Protein AF-A0A8X7QL12-F1 (afdb_monomer_lite)

Structure (mmCIF, N/CA/C/O backbone):
data_AF-A0A8X7QL12-F1
#
_entry.id   AF-A0A8X7QL12-F1
#
loop_
_atom_site.group_PDB
_atom_site.id
_atom_site.type_symbol
_atom_site.label_atom_id
_atom_site.label_alt_id
_atom_site.label_comp_id
_atom_site.label_asym_id
_atom_site.label_entity_id
_atom_site.label_seq_id
_atom_site.pdbx_PDB_ins_code
_atom_site.Cartn_x
_atom_site.Cartn_y
_atom_site.Cartn_z
_atom_site.occupancy
_atom_site.B_iso_or_equiv
_atom_site.auth_seq_id
_atom_site.auth_comp_id
_atom_site.auth_asym_id
_atom_site.auth_atom_id
_atom_site.pdbx_PDB_model_num
ATOM 1 N N . MET A 1 1 ? 52.651 -50.585 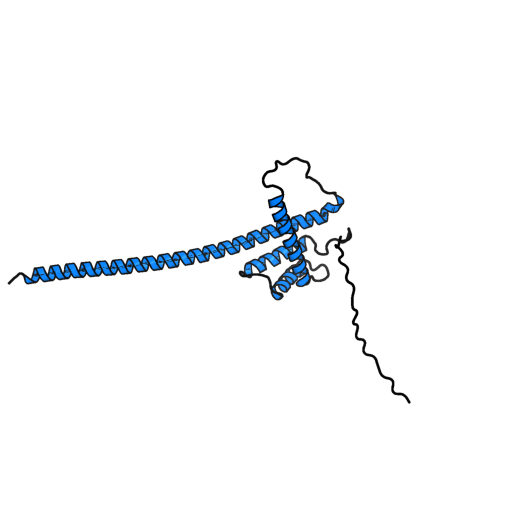-17.504 1.00 37.31 1 MET A N 1
ATOM 2 C CA . MET A 1 1 ? 52.413 -50.031 -18.848 1.00 37.31 1 MET A CA 1
ATOM 3 C C . MET A 1 1 ? 50.917 -50.137 -19.105 1.00 37.31 1 MET A C 1
ATOM 5 O O . MET A 1 1 ? 50.425 -51.229 -19.308 1.00 37.31 1 MET A O 1
ATOM 9 N N . ASP A 1 2 ? 50.071 -49.140 -18.934 1.00 38.62 2 ASP A N 1
ATOM 10 C CA . ASP A 1 2 ? 50.196 -47.761 -18.487 1.00 38.62 2 ASP A CA 1
ATOM 11 C C . ASP A 1 2 ? 48.844 -47.453 -17.828 1.00 38.62 2 ASP A C 1
ATOM 13 O O . ASP A 1 2 ? 47.798 -47.715 -18.422 1.00 38.62 2 ASP A O 1
ATOM 17 N N . THR A 1 3 ? 48.863 -46.982 -16.583 1.00 37.16 3 THR A N 1
ATOM 18 C CA . THR A 1 3 ? 47.678 -46.496 -15.870 1.00 37.16 3 THR A CA 1
ATOM 19 C C . THR A 1 3 ? 47.847 -44.989 -15.775 1.00 37.16 3 THR A C 1
ATOM 21 O O . THR A 1 3 ? 48.748 -44.529 -15.077 1.00 37.16 3 THR A O 1
ATOM 24 N N . THR A 1 4 ? 47.004 -44.223 -16.463 1.00 50.59 4 THR A N 1
ATOM 25 C CA . THR A 1 4 ? 46.978 -42.756 -16.374 1.00 50.59 4 THR A CA 1
ATOM 26 C C . THR A 1 4 ? 45.666 -42.308 -15.711 1.00 50.59 4 THR A C 1
ATOM 28 O O . THR A 1 4 ? 44.605 -42.755 -16.153 1.00 50.59 4 THR A O 1
ATOM 31 N N . PRO A 1 5 ? 45.702 -41.471 -14.654 1.00 46.56 5 PRO A N 1
ATOM 32 C CA . PRO A 1 5 ? 44.516 -40.917 -13.996 1.00 46.56 5 PRO A CA 1
ATOM 33 C C . PRO A 1 5 ? 44.263 -39.426 -14.330 1.00 46.56 5 PRO A C 1
ATOM 35 O O . PRO A 1 5 ? 45.108 -38.766 -14.925 1.00 46.56 5 PRO A O 1
ATOM 38 N N . GLU A 1 6 ? 43.116 -38.928 -13.834 1.00 33.06 6 GLU A N 1
ATOM 39 C CA . GLU A 1 6 ? 42.659 -37.519 -13.718 1.00 33.06 6 GLU A CA 1
ATOM 40 C C . GLU A 1 6 ? 42.083 -36.858 -15.000 1.00 33.06 6 GLU A C 1
ATOM 42 O O . GLU A 1 6 ? 42.448 -37.203 -16.113 1.00 33.06 6 GLU A O 1
ATOM 47 N N . THR A 1 7 ? 41.079 -35.962 -14.955 1.00 32.84 7 THR A N 1
ATOM 48 C CA . THR A 1 7 ? 40.851 -34.890 -13.965 1.00 32.84 7 THR A CA 1
ATOM 49 C C . THR A 1 7 ? 39.378 -34.436 -13.905 1.00 32.84 7 THR A C 1
ATOM 51 O O . THR A 1 7 ? 38.734 -34.208 -14.928 1.00 32.84 7 THR A O 1
ATOM 54 N N . GLN A 1 8 ? 38.862 -34.229 -12.686 1.00 33.88 8 GLN A N 1
ATOM 55 C CA . GLN A 1 8 ? 37.637 -33.472 -12.387 1.00 33.88 8 GLN A CA 1
ATOM 56 C C . GLN A 1 8 ? 37.880 -31.963 -12.553 1.00 33.88 8 GLN A C 1
ATOM 58 O O . GLN A 1 8 ? 38.770 -31.406 -11.914 1.00 33.88 8 GLN A O 1
ATOM 63 N N . SER A 1 9 ? 37.043 -31.259 -13.318 1.00 32.28 9 SER A N 1
ATOM 64 C CA . SER A 1 9 ? 37.059 -29.790 -13.340 1.00 32.28 9 SER A CA 1
ATOM 65 C C . SER A 1 9 ? 36.157 -29.211 -12.246 1.00 32.28 9 SER A C 1
ATOM 67 O O . SER A 1 9 ? 34.935 -29.169 -12.368 1.00 32.28 9 SER A O 1
ATOM 69 N N . LYS A 1 10 ? 36.795 -28.737 -11.173 1.00 32.41 10 LYS A N 1
ATOM 70 C CA . LYS A 1 10 ? 36.239 -27.841 -10.155 1.00 32.41 10 LYS A CA 1
ATOM 71 C C . LYS A 1 10 ? 36.640 -26.411 -10.518 1.00 32.41 10 LYS A C 1
ATOM 73 O O . LYS A 1 10 ? 37.818 -26.075 -10.456 1.00 32.41 10 LYS A O 1
ATOM 78 N N . SER A 1 11 ? 35.678 -25.562 -10.868 1.00 30.48 11 SER A N 1
ATOM 79 C CA . SER A 1 11 ? 35.932 -24.138 -11.122 1.00 30.48 11 SER A CA 1
ATOM 80 C C . SER A 1 11 ? 35.630 -23.336 -9.861 1.00 30.48 11 SER A C 1
ATOM 82 O O . SER A 1 11 ? 34.479 -23.033 -9.555 1.00 30.48 11 SER A O 1
ATOM 84 N N . GLN A 1 12 ? 36.682 -23.014 -9.117 1.00 31.72 12 GLN A N 1
ATOM 85 C CA . GLN A 1 12 ? 36.677 -22.031 -8.042 1.00 31.72 12 GLN A CA 1
ATOM 86 C C . GLN A 1 12 ? 37.531 -20.853 -8.524 1.00 31.72 12 GLN A C 1
ATOM 88 O O . GLN A 1 12 ? 38.707 -21.036 -8.818 1.00 31.72 12 GLN A O 1
ATOM 93 N N . SER A 1 13 ? 36.959 -19.652 -8.610 1.00 32.50 13 SER A N 1
ATOM 94 C CA . SER A 1 13 ? 37.714 -18.413 -8.833 1.00 32.50 13 SER A CA 1
ATOM 95 C C . SER A 1 13 ? 37.388 -17.418 -7.723 1.00 32.50 13 SER A C 1
ATOM 97 O O . SER A 1 13 ? 36.237 -17.013 -7.556 1.00 32.50 13 SER A O 1
ATOM 99 N N . GLN A 1 14 ? 38.412 -17.072 -6.940 1.00 33.59 14 GLN A N 1
ATOM 100 C CA . GLN A 1 14 ? 38.389 -16.049 -5.897 1.00 33.59 14 GLN A CA 1
ATOM 101 C C . GLN A 1 14 ? 38.675 -14.645 -6.451 1.00 33.59 14 GLN A C 1
ATOM 103 O O . GLN A 1 14 ? 39.471 -14.477 -7.369 1.00 33.59 14 GLN A O 1
ATOM 108 N N . SER A 1 15 ? 38.153 -13.667 -5.703 1.00 31.84 15 SER A N 1
ATOM 109 C CA . SER A 1 15 ? 38.695 -12.326 -5.422 1.00 31.84 15 SER A CA 1
ATOM 110 C C . SER A 1 15 ? 38.601 -11.223 -6.485 1.00 31.84 15 SER A C 1
ATOM 112 O O . SER A 1 15 ? 38.991 -11.376 -7.634 1.00 31.84 15 SER A O 1
ATOM 114 N N . GLY A 1 16 ? 38.122 -10.063 -6.025 1.00 29.27 16 GLY A N 1
ATOM 115 C CA . GLY A 1 16 ? 38.112 -8.801 -6.759 1.00 29.27 16 GLY A CA 1
ATOM 116 C C . GLY A 1 16 ? 37.221 -7.769 -6.071 1.00 29.27 16 GLY A C 1
ATOM 117 O O . GLY A 1 16 ? 36.082 -7.564 -6.478 1.00 29.27 16 GLY A O 1
ATOM 118 N N . GLY A 1 17 ? 37.713 -7.166 -4.985 1.00 31.89 17 GLY A N 1
ATOM 119 C CA . GLY A 1 17 ? 37.085 -6.001 -4.366 1.00 31.89 17 GLY A CA 1
ATOM 120 C C . GLY A 1 17 ? 37.222 -4.764 -5.256 1.00 31.89 17 GLY A C 1
ATOM 121 O O . GLY A 1 17 ? 38.241 -4.571 -5.911 1.00 31.89 17 GLY A O 1
ATOM 122 N N . GLY A 1 18 ? 36.194 -3.919 -5.258 1.00 28.75 18 GLY A N 1
ATOM 123 C CA . GLY A 1 18 ? 36.200 -2.648 -5.973 1.00 28.75 18 GLY A CA 1
ATOM 124 C C . GLY A 1 18 ? 34.876 -1.922 -5.788 1.00 28.75 18 GLY A C 1
A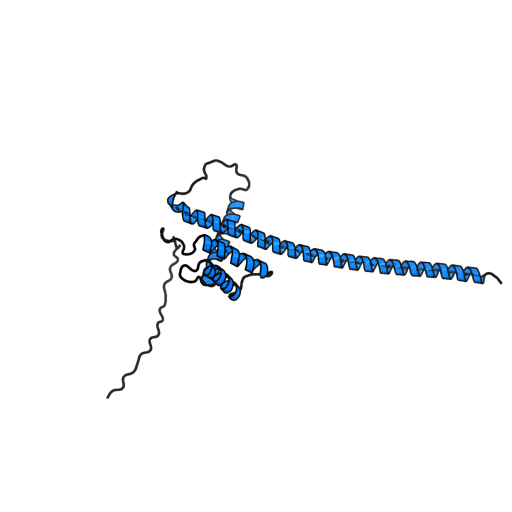TOM 125 O O . GLY A 1 18 ? 33.917 -2.173 -6.511 1.00 28.75 18 GLY A O 1
ATOM 126 N N . GLY A 1 19 ? 34.816 -1.040 -4.790 1.00 43.53 19 GLY A N 1
ATOM 127 C CA . GLY A 1 19 ? 33.728 -0.081 -4.648 1.00 43.53 19 GLY A CA 1
ATOM 128 C C . GLY A 1 19 ? 33.725 0.861 -5.848 1.00 43.53 19 GLY A C 1
ATOM 129 O O . GLY A 1 19 ? 34.642 1.657 -6.017 1.00 43.53 19 GLY A O 1
ATOM 130 N N . GLY A 1 20 ? 32.696 0.753 -6.682 1.00 31.55 20 GLY A N 1
ATOM 131 C CA . GLY A 1 20 ? 32.459 1.634 -7.816 1.00 31.55 20 GLY A CA 1
ATOM 132 C C . GLY A 1 20 ? 31.008 2.084 -7.800 1.00 31.55 20 GLY A C 1
ATOM 133 O O . GLY A 1 20 ? 30.095 1.278 -7.958 1.00 31.55 20 GLY A O 1
ATOM 134 N N . SER A 1 21 ? 30.798 3.380 -7.584 1.00 43.81 21 SER A N 1
ATOM 135 C CA . SER A 1 21 ? 29.518 4.046 -7.810 1.00 43.81 21 SER A CA 1
ATOM 136 C C . SER A 1 21 ? 29.102 3.813 -9.266 1.00 43.81 21 SER A C 1
ATOM 138 O O . SER A 1 21 ? 29.704 4.370 -10.184 1.00 43.81 21 SER A O 1
ATOM 140 N N . HIS A 1 22 ? 28.117 2.940 -9.494 1.00 42.56 22 HIS A N 1
ATOM 141 C CA . HIS A 1 22 ? 27.568 2.682 -10.823 1.00 42.56 22 HIS A CA 1
ATOM 142 C C . HIS A 1 22 ? 26.815 3.923 -11.322 1.00 42.56 22 HIS A C 1
ATOM 144 O O . HIS A 1 22 ? 25.600 4.039 -11.168 1.00 42.56 22 HIS A O 1
ATOM 150 N N . ARG A 1 23 ? 27.533 4.843 -11.971 1.00 44.44 23 ARG A N 1
ATOM 151 C CA . ARG A 1 23 ? 26.942 5.698 -13.002 1.00 44.44 23 ARG A CA 1
ATOM 152 C C . ARG A 1 23 ? 26.619 4.774 -14.182 1.00 44.44 23 ARG A C 1
ATOM 154 O O . ARG A 1 23 ? 27.526 4.262 -14.834 1.00 44.44 23 ARG A O 1
ATOM 161 N N . LEU A 1 24 ? 25.335 4.473 -14.379 1.00 43.44 24 LEU A N 1
ATOM 162 C CA . LEU A 1 24 ? 24.875 3.651 -15.500 1.00 43.44 24 LEU A CA 1
ATOM 163 C C . LEU A 1 24 ? 25.165 4.380 -16.828 1.00 43.44 24 LEU A C 1
ATOM 165 O O . LEU A 1 24 ? 24.992 5.600 -16.884 1.00 43.44 24 LEU A O 1
ATOM 169 N N . PRO A 1 25 ? 25.611 3.673 -17.885 1.00 37.47 25 PRO A N 1
ATOM 170 C CA . PRO A 1 25 ? 25.855 4.282 -19.188 1.00 37.47 25 PRO A CA 1
ATOM 171 C C . PRO A 1 25 ? 24.564 4.888 -19.766 1.00 37.47 25 PRO A C 1
ATOM 173 O O . PRO A 1 25 ? 23.520 4.228 -19.712 1.00 37.47 25 PRO A O 1
ATOM 176 N N . PRO A 1 26 ? 24.611 6.098 -20.350 1.00 43.59 26 PRO A N 1
ATOM 177 C CA . PRO A 1 26 ? 23.459 6.687 -21.020 1.00 43.59 26 PRO A CA 1
ATOM 178 C C . PRO A 1 26 ? 23.153 5.883 -22.292 1.00 43.59 26 PRO A C 1
ATOM 180 O O . PRO A 1 26 ? 24.034 5.673 -23.121 1.00 43.59 26 PRO A O 1
ATOM 183 N N . GLY A 1 27 ? 21.914 5.403 -22.429 1.00 46.25 27 GLY A N 1
ATOM 184 C CA . GLY A 1 27 ? 21.443 4.695 -23.629 1.00 46.25 27 GLY A CA 1
ATOM 185 C C . GLY A 1 27 ? 21.030 3.234 -23.431 1.00 46.25 27 GLY A C 1
ATOM 186 O O . GLY A 1 27 ? 20.581 2.608 -24.385 1.00 46.25 27 GLY A O 1
ATOM 187 N N . ARG A 1 28 ? 21.121 2.681 -22.214 1.00 46.53 28 ARG A N 1
ATOM 188 C CA . ARG A 1 28 ? 20.371 1.467 -21.862 1.00 46.53 28 ARG A CA 1
ATOM 189 C C . ARG A 1 28 ? 19.104 1.910 -21.145 1.00 46.53 28 ARG A C 1
ATOM 191 O O . ARG A 1 28 ? 19.152 2.158 -19.943 1.00 46.53 28 ARG A O 1
ATOM 198 N N . GLU A 1 29 ? 18.009 2.042 -21.888 1.00 45.38 29 GLU A N 1
ATOM 199 C CA . GLU A 1 29 ? 16.671 2.112 -21.296 1.00 45.38 29 GLU A CA 1
ATOM 200 C C . GLU A 1 29 ? 16.581 1.031 -20.215 1.00 45.38 29 GLU A C 1
ATOM 202 O O . GLU A 1 29 ? 16.989 -0.120 -20.429 1.00 45.38 29 GLU A O 1
ATOM 207 N N . ASP A 1 30 ? 16.170 1.431 -19.010 1.00 61.56 30 ASP A N 1
ATOM 208 C CA . ASP A 1 30 ? 15.988 0.511 -17.899 1.00 61.56 30 ASP A CA 1
ATOM 209 C C . ASP A 1 30 ? 15.119 -0.640 -18.440 1.00 61.56 30 ASP A C 1
ATOM 211 O O . ASP A 1 30 ? 14.000 -0.431 -18.893 1.00 61.56 30 ASP A O 1
ATOM 215 N N . TRP A 1 31 ? 15.611 -1.883 -18.415 1.00 76.56 31 TRP A N 1
ATOM 216 C CA . TRP A 1 31 ? 14.829 -3.075 -18.816 1.00 76.56 31 TRP A CA 1
ATOM 217 C C . TRP A 1 31 ? 13.521 -3.244 -17.994 1.00 76.56 31 TRP A C 1
ATOM 219 O O . TRP A 1 31 ? 12.690 -4.129 -18.238 1.00 76.56 31 TRP A O 1
ATOM 229 N N . TRP A 1 32 ? 13.365 -2.384 -16.984 1.00 84.94 32 TRP A N 1
ATOM 230 C CA . TRP A 1 32 ? 12.121 -1.941 -16.383 1.00 84.94 32 TRP A CA 1
ATOM 231 C C . TRP A 1 32 ? 11.532 -0.757 -17.151 1.00 84.94 32 TRP A C 1
ATOM 233 O O . TRP A 1 32 ? 11.835 0.392 -16.835 1.00 84.94 32 TRP A O 1
ATOM 243 N N . SER A 1 33 ? 10.620 -1.040 -18.079 1.00 87.88 33 SER A N 1
ATOM 244 C CA . SER A 1 33 ? 9.762 0.008 -18.625 1.00 87.88 33 SER A CA 1
ATOM 245 C C . SER A 1 33 ? 8.975 0.707 -17.511 1.00 87.88 33 SER A C 1
ATOM 247 O O . SER A 1 33 ? 8.782 0.171 -16.407 1.00 87.88 33 SER A O 1
ATOM 249 N N . GLU A 1 34 ? 8.505 1.913 -17.809 1.00 88.31 34 GLU A N 1
ATOM 250 C CA . GLU A 1 34 ? 7.627 2.666 -16.921 1.00 88.31 34 GLU A CA 1
ATOM 251 C C . GLU A 1 34 ? 6.400 1.841 -16.515 1.00 88.31 34 GLU A C 1
ATOM 253 O O . GLU A 1 34 ? 6.166 1.639 -15.323 1.00 88.31 34 GLU A O 1
ATOM 258 N N . ASP A 1 35 ? 5.689 1.270 -17.489 1.00 88.75 35 ASP A N 1
ATOM 259 C CA . ASP A 1 35 ? 4.482 0.478 -17.239 1.00 88.75 35 ASP A CA 1
ATOM 260 C C . ASP A 1 35 ? 4.768 -0.798 -16.438 1.00 88.75 35 ASP A C 1
ATOM 262 O O . ASP A 1 35 ? 3.973 -1.196 -15.579 1.00 88.75 35 ASP A O 1
ATOM 266 N N . ALA A 1 36 ? 5.925 -1.433 -16.661 1.00 91.62 36 ALA A N 1
ATOM 267 C CA . ALA A 1 36 ? 6.353 -2.581 -15.867 1.00 91.62 36 ALA A CA 1
ATOM 268 C C . ALA A 1 36 ? 6.670 -2.179 -14.423 1.00 91.62 36 ALA A C 1
ATOM 270 O O . ALA A 1 36 ? 6.360 -2.927 -13.495 1.00 91.62 36 ALA A O 1
ATOM 271 N N . THR A 1 37 ? 7.260 -0.998 -14.217 1.00 93.50 37 THR A N 1
ATOM 272 C CA . THR A 1 37 ? 7.514 -0.450 -12.879 1.00 93.50 37 THR A CA 1
ATOM 273 C C . THR A 1 37 ? 6.202 -0.089 -12.181 1.00 93.50 37 THR A C 1
ATOM 275 O O . THR A 1 37 ? 6.031 -0.432 -11.014 1.00 93.50 37 THR A O 1
ATOM 278 N N . ALA A 1 38 ? 5.252 0.529 -12.886 1.00 94.31 38 ALA A N 1
ATOM 279 C CA . ALA A 1 38 ? 3.926 0.837 -12.356 1.00 94.31 38 ALA A CA 1
ATOM 280 C C . ALA A 1 38 ? 3.170 -0.441 -11.959 1.00 94.31 38 ALA A C 1
ATOM 282 O O . ALA A 1 38 ? 2.668 -0.548 -10.843 1.00 94.31 38 ALA A O 1
ATOM 283 N N . THR A 1 39 ? 3.180 -1.455 -12.827 1.00 95.69 39 THR A N 1
ATOM 284 C CA . THR A 1 39 ? 2.573 -2.766 -12.547 1.00 95.69 39 THR A CA 1
ATOM 285 C C . THR A 1 39 ? 3.217 -3.445 -11.341 1.00 95.69 39 THR A C 1
ATOM 287 O O . THR A 1 39 ? 2.518 -4.026 -10.516 1.00 95.69 39 THR A O 1
ATOM 290 N N . LEU A 1 40 ? 4.544 -3.355 -11.212 1.00 96.50 40 LEU A N 1
ATOM 291 C CA . LEU A 1 40 ? 5.266 -3.879 -10.057 1.00 96.50 40 LEU A CA 1
ATOM 292 C C . LEU A 1 40 ? 4.837 -3.187 -8.758 1.00 96.50 40 LEU A C 1
ATOM 294 O O . LEU A 1 40 ? 4.627 -3.868 -7.758 1.00 96.50 40 LEU A O 1
ATOM 298 N N . ILE A 1 41 ? 4.735 -1.856 -8.767 1.00 96.56 41 ILE A N 1
ATOM 299 C CA . ILE A 1 41 ? 4.334 -1.058 -7.601 1.00 96.56 41 ILE A CA 1
ATOM 300 C C . ILE A 1 41 ? 2.921 -1.437 -7.152 1.00 96.56 41 ILE A C 1
ATOM 302 O O . ILE A 1 41 ? 2.707 -1.662 -5.963 1.00 96.56 41 ILE A O 1
ATOM 306 N N . GLU A 1 42 ? 1.992 -1.567 -8.098 1.00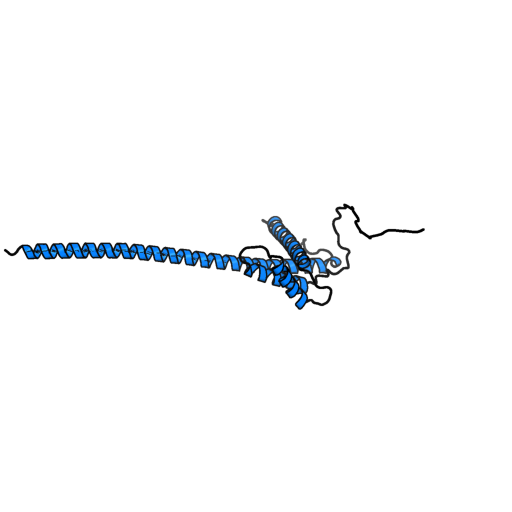 95.56 42 GLU A N 1
ATOM 307 C CA . GLU A 1 42 ? 0.609 -1.968 -7.833 1.00 95.56 42 GLU A CA 1
ATOM 308 C C . GLU A 1 42 ? 0.521 -3.394 -7.278 1.00 95.56 42 GLU A C 1
ATOM 310 O O . GLU A 1 42 ? 0.009 -3.598 -6.179 1.00 95.56 42 GLU A O 1
ATOM 315 N N . ALA A 1 43 ? 1.117 -4.372 -7.969 1.00 96.00 43 ALA A N 1
ATOM 316 C CA . ALA A 1 43 ? 1.103 -5.767 -7.530 1.00 96.00 43 ALA A CA 1
ATOM 317 C C . ALA A 1 43 ? 1.757 -5.946 -6.150 1.00 96.00 43 ALA A C 1
ATOM 319 O O . ALA A 1 43 ? 1.254 -6.685 -5.304 1.00 96.00 43 ALA A O 1
ATOM 320 N N . TRP A 1 44 ? 2.869 -5.252 -5.893 1.00 95.62 44 TRP A N 1
ATOM 321 C CA . TRP A 1 44 ? 3.503 -5.237 -4.576 1.00 95.62 44 TRP A CA 1
ATOM 322 C C . TRP A 1 44 ? 2.595 -4.608 -3.509 1.00 95.62 44 TRP A C 1
ATOM 324 O O . TRP A 1 44 ? 2.468 -5.165 -2.416 1.00 95.62 44 TRP A O 1
ATOM 334 N N . GLY A 1 45 ? 1.970 -3.471 -3.824 1.00 93.06 45 GLY A N 1
ATOM 335 C CA . GLY A 1 45 ? 1.076 -2.738 -2.934 1.00 93.06 45 GLY A CA 1
ATOM 336 C C . GLY A 1 45 ? -0.113 -3.569 -2.476 1.00 93.06 45 GLY A C 1
ATOM 337 O O . GLY A 1 45 ? -0.337 -3.713 -1.274 1.00 93.06 45 GLY A O 1
ATOM 338 N N . ASP A 1 46 ? -0.813 -4.191 -3.422 1.00 92.19 46 ASP A N 1
ATOM 339 C CA . ASP A 1 46 ? -1.989 -5.013 -3.139 1.00 92.19 46 ASP A CA 1
ATOM 340 C C . ASP A 1 46 ? -1.636 -6.205 -2.236 1.00 92.19 46 ASP A C 1
ATOM 342 O O . ASP A 1 46 ? -2.340 -6.488 -1.261 1.00 92.19 46 ASP A O 1
ATOM 346 N N . ARG A 1 47 ? -0.497 -6.867 -2.489 1.00 91.12 47 ARG A N 1
ATOM 347 C CA . ARG A 1 47 ? -0.001 -7.953 -1.626 1.00 91.12 47 ARG A CA 1
ATOM 348 C C . ARG A 1 47 ? 0.385 -7.448 -0.239 1.00 91.12 47 ARG A C 1
ATOM 350 O O . ARG A 1 47 ? 0.101 -8.117 0.751 1.00 91.12 47 ARG A O 1
ATOM 357 N N . TYR A 1 48 ? 0.998 -6.270 -0.145 1.00 89.62 48 TYR A N 1
ATOM 358 C CA . TYR A 1 48 ? 1.381 -5.683 1.139 1.00 89.62 48 TYR A CA 1
ATOM 359 C C . TYR A 1 48 ? 0.159 -5.366 2.016 1.00 89.62 48 TYR A C 1
ATOM 361 O O . TYR A 1 48 ? 0.193 -5.638 3.216 1.00 89.62 48 TYR A O 1
ATOM 369 N N . VAL A 1 49 ? -0.927 -4.848 1.425 1.00 86.25 49 VAL A N 1
ATOM 370 C CA . VAL A 1 49 ? -2.195 -4.594 2.135 1.00 86.25 49 VAL A CA 1
ATOM 371 C C . VAL A 1 49 ? -2.774 -5.891 2.702 1.00 86.25 49 VAL A C 1
ATOM 373 O O . VAL A 1 49 ? -3.082 -5.958 3.892 1.00 86.25 49 VAL A O 1
ATOM 376 N N . HIS A 1 50 ? -2.863 -6.942 1.882 1.00 81.94 50 HIS A N 1
ATOM 377 C CA . HIS A 1 50 ? -3.436 -8.228 2.297 1.00 81.94 50 HIS A CA 1
ATOM 378 C C . HIS A 1 50 ? -2.643 -8.908 3.418 1.00 81.94 50 HIS A C 1
ATOM 380 O O . HIS A 1 50 ? -3.215 -9.617 4.246 1.00 81.94 50 HIS A O 1
ATOM 386 N N . LEU A 1 51 ? -1.327 -8.688 3.478 1.00 78.81 51 LEU A N 1
ATOM 387 C CA . LEU A 1 51 ? -0.470 -9.357 4.452 1.00 78.81 51 LEU A CA 1
ATOM 388 C C . LEU A 1 51 ? -0.608 -8.827 5.883 1.00 78.81 51 LEU A C 1
ATOM 390 O O . LEU A 1 51 ? -0.088 -9.499 6.770 1.00 78.81 51 LEU A O 1
ATOM 394 N N . SER A 1 52 ? -1.299 -7.696 6.112 1.00 61.53 52 SER A N 1
ATOM 395 C CA . SER A 1 52 ? -1.693 -7.054 7.395 1.00 61.53 52 SER A CA 1
ATOM 396 C C . SER A 1 52 ? -0.630 -6.881 8.510 1.00 61.53 52 SER A C 1
ATOM 398 O O . SER A 1 52 ? -0.812 -6.056 9.402 1.00 61.53 52 SER A O 1
ATOM 400 N N . ARG A 1 53 ? 0.510 -7.589 8.474 1.00 59.38 53 ARG A N 1
ATOM 401 C CA . ARG A 1 53 ? 1.500 -7.743 9.555 1.00 59.38 53 ARG A CA 1
ATOM 402 C C . ARG A 1 53 ? 2.967 -7.685 9.108 1.00 59.38 53 ARG A C 1
ATOM 404 O O . ARG A 1 53 ? 3.837 -7.912 9.947 1.00 59.38 53 ARG A O 1
ATOM 411 N N . GLY A 1 54 ? 3.297 -7.368 7.851 1.00 66.69 54 GLY A N 1
ATOM 412 C CA . GLY A 1 54 ? 4.693 -7.058 7.504 1.00 66.69 54 GLY A CA 1
ATOM 413 C C . GLY A 1 54 ? 5.167 -7.409 6.097 1.00 66.69 54 GLY A C 1
ATOM 414 O O . GLY A 1 54 ? 4.405 -7.435 5.137 1.00 66.69 54 GLY A O 1
ATOM 415 N N . ASN A 1 55 ? 6.487 -7.592 5.989 1.00 77.94 55 ASN A N 1
ATOM 416 C CA . ASN A 1 55 ? 7.222 -7.758 4.737 1.00 77.94 55 ASN A CA 1
ATOM 417 C C . ASN A 1 55 ? 6.783 -9.002 3.950 1.00 77.94 55 ASN A C 1
ATOM 419 O O . ASN A 1 55 ? 6.606 -10.077 4.521 1.00 77.94 55 ASN A O 1
ATOM 423 N N . LEU A 1 56 ? 6.735 -8.864 2.623 1.00 87.38 56 LEU A N 1
ATOM 424 C CA . LEU A 1 56 ? 6.502 -9.969 1.694 1.00 87.38 56 LEU A CA 1
ATOM 425 C C . LEU A 1 56 ? 7.567 -11.060 1.859 1.00 87.38 56 LEU A C 1
ATOM 427 O O . LEU A 1 56 ? 8.772 -10.768 1.907 1.00 87.38 56 LEU A O 1
ATOM 431 N N . ARG A 1 57 ? 7.117 -12.317 1.899 1.00 90.50 57 ARG A N 1
ATOM 432 C CA . ARG A 1 57 ? 7.983 -13.500 1.877 1.00 90.50 57 ARG A CA 1
ATOM 433 C C . ARG A 1 57 ? 8.337 -13.867 0.439 1.00 90.50 57 ARG A C 1
ATOM 435 O O . ARG A 1 57 ? 7.811 -13.300 -0.513 1.00 90.50 57 ARG A O 1
ATOM 442 N N . GLN A 1 58 ? 9.237 -14.836 0.268 1.00 91.75 58 GLN A N 1
ATOM 443 C CA . GLN A 1 58 ? 9.681 -15.260 -1.062 1.00 91.75 58 GLN A CA 1
ATOM 444 C C . GLN A 1 58 ? 8.513 -15.678 -1.970 1.00 91.75 58 GLN A C 1
ATOM 446 O O . GLN A 1 58 ? 8.506 -15.311 -3.139 1.00 91.75 58 GLN A O 1
ATOM 451 N N . ASN A 1 59 ? 7.518 -16.402 -1.443 1.00 91.88 59 ASN A N 1
ATOM 452 C CA . ASN A 1 59 ? 6.358 -16.807 -2.238 1.00 91.88 59 ASN A CA 1
ATOM 453 C C . ASN A 1 59 ? 5.544 -15.603 -2.730 1.00 91.88 59 ASN A C 1
ATOM 455 O O . ASN A 1 59 ? 5.199 -15.542 -3.902 1.00 91.88 59 ASN A O 1
ATOM 459 N N . ASP A 1 60 ? 5.332 -14.604 -1.872 1.00 93.88 60 ASP A N 1
ATOM 460 C CA . ASP A 1 60 ? 4.634 -13.376 -2.262 1.00 93.88 60 ASP A CA 1
ATOM 461 C C . ASP A 1 60 ? 5.393 -12.622 -3.354 1.00 93.88 60 ASP A C 1
ATOM 463 O O . ASP A 1 60 ? 4.791 -12.103 -4.287 1.00 93.88 60 ASP A O 1
ATOM 467 N N . TRP A 1 61 ? 6.727 -12.590 -3.276 1.00 95.25 61 TRP A N 1
ATOM 468 C CA . TRP A 1 61 ? 7.548 -11.977 -4.319 1.00 95.25 61 TRP A CA 1
ATOM 469 C C . TRP A 1 61 ? 7.504 -12.734 -5.646 1.00 95.25 61 TRP A C 1
ATOM 471 O O . TRP A 1 61 ? 7.610 -12.094 -6.691 1.00 95.25 61 TRP A O 1
ATOM 481 N N . LYS A 1 62 ? 7.339 -14.063 -5.622 1.00 95.12 62 LYS A N 1
ATOM 482 C CA . LYS A 1 62 ? 7.099 -14.844 -6.842 1.00 95.12 62 LYS A CA 1
ATOM 483 C C . LYS A 1 62 ? 5.771 -14.455 -7.474 1.00 95.12 62 LYS A C 1
ATOM 485 O O . LYS A 1 62 ? 5.759 -14.108 -8.643 1.00 95.12 62 LYS A O 1
ATOM 490 N N . GLU A 1 63 ? 4.700 -14.378 -6.689 1.00 95.00 63 GLU A N 1
ATOM 491 C CA . GLU A 1 63 ? 3.389 -13.959 -7.199 1.00 95.00 63 GLU A CA 1
ATOM 492 C C . GLU A 1 63 ? 3.405 -12.528 -7.763 1.00 95.00 63 GLU A C 1
ATOM 494 O O . GLU A 1 63 ? 2.826 -12.260 -8.815 1.00 95.00 63 GLU A O 1
ATOM 499 N N . VAL A 1 64 ? 4.126 -11.606 -7.113 1.00 95.88 64 VAL A N 1
ATOM 500 C CA . VAL A 1 64 ? 4.356 -10.253 -7.650 1.00 95.88 64 VAL A CA 1
ATOM 501 C C . VAL A 1 64 ? 5.103 -10.314 -8.986 1.00 95.88 64 VAL A C 1
ATOM 503 O O . VAL A 1 64 ? 4.721 -9.631 -9.935 1.00 95.88 64 VAL A O 1
ATOM 506 N N . ALA A 1 65 ? 6.156 -11.128 -9.082 1.00 95.00 65 ALA A N 1
ATOM 507 C CA . ALA A 1 65 ? 6.909 -11.296 -10.322 1.00 95.00 65 ALA A CA 1
ATOM 508 C C . ALA A 1 65 ? 6.045 -11.901 -11.439 1.00 95.00 65 ALA A C 1
ATOM 510 O O . ALA A 1 65 ? 6.099 -11.424 -12.573 1.00 95.00 65 ALA A O 1
ATOM 511 N N . ASP A 1 66 ? 5.205 -12.883 -11.120 1.00 94.62 66 ASP A N 1
ATOM 512 C CA . ASP A 1 66 ? 4.277 -13.514 -12.059 1.00 94.62 66 ASP A CA 1
ATOM 513 C C . ASP A 1 66 ? 3.245 -12.509 -12.584 1.00 94.62 66 ASP A C 1
ATOM 515 O O . ASP A 1 66 ? 3.002 -12.447 -13.792 1.00 94.62 66 ASP A O 1
ATOM 519 N N . ALA A 1 67 ? 2.700 -11.650 -11.717 1.00 95.06 67 ALA A N 1
ATOM 520 C CA . ALA A 1 67 ? 1.781 -10.582 -12.114 1.00 95.06 67 ALA A CA 1
ATOM 521 C C . ALA A 1 67 ? 2.433 -9.577 -13.082 1.00 95.06 67 ALA A C 1
ATOM 523 O O . ALA A 1 67 ? 1.812 -9.160 -14.065 1.00 95.06 67 ALA A O 1
ATOM 524 N N . VAL A 1 68 ? 3.698 -9.215 -12.840 1.00 94.38 68 VAL A N 1
ATOM 525 C CA . VAL A 1 68 ? 4.463 -8.332 -13.732 1.00 94.38 68 VAL A CA 1
ATOM 526 C C . VAL A 1 68 ? 4.761 -9.025 -15.062 1.00 94.38 68 VAL A C 1
ATOM 528 O O . VAL A 1 68 ? 4.531 -8.440 -16.121 1.00 94.38 68 VAL A O 1
ATOM 531 N N . ASN A 1 69 ? 5.242 -10.268 -15.028 1.00 93.38 69 ASN A N 1
ATOM 532 C CA . ASN A 1 69 ? 5.604 -11.029 -16.226 1.00 93.38 69 ASN A CA 1
ATOM 533 C C . ASN A 1 69 ? 4.389 -11.346 -17.107 1.00 93.38 69 ASN A C 1
ATOM 535 O O . ASN A 1 69 ? 4.514 -11.328 -18.326 1.00 93.38 69 ASN A O 1
ATOM 539 N N . SER A 1 70 ? 3.212 -11.561 -16.514 1.00 93.12 70 SER A N 1
ATOM 540 C CA . SER A 1 70 ? 1.967 -11.806 -17.257 1.00 93.12 70 SER A CA 1
ATOM 541 C C . SER A 1 70 ? 1.539 -10.608 -18.109 1.00 93.12 70 SER A C 1
ATOM 543 O O . SER A 1 70 ? 0.945 -10.779 -19.167 1.00 93.12 70 SER A O 1
ATOM 545 N N . ARG A 1 71 ? 1.839 -9.385 -17.654 1.00 88.12 71 ARG A N 1
ATOM 546 C CA . ARG A 1 71 ? 1.457 -8.135 -18.335 1.00 88.12 71 ARG A CA 1
ATOM 547 C C . ARG A 1 71 ? 2.557 -7.584 -19.241 1.00 88.12 71 ARG A C 1
ATOM 549 O O . ARG A 1 71 ? 2.257 -6.889 -20.202 1.00 88.12 71 ARG A O 1
ATOM 556 N N . HIS A 1 72 ? 3.818 -7.901 -18.937 1.00 85.56 72 HIS A N 1
ATOM 557 C CA . HIS A 1 72 ? 5.006 -7.320 -19.577 1.00 85.56 72 HIS A CA 1
ATOM 558 C C . HIS A 1 72 ? 5.972 -8.379 -20.114 1.00 85.56 72 HIS A C 1
ATOM 560 O O . HIS A 1 72 ? 7.185 -8.165 -20.110 1.00 85.56 72 HIS A O 1
ATOM 566 N N . GLY A 1 73 ? 5.454 -9.522 -20.571 1.00 66.44 73 GLY A N 1
ATOM 567 C CA . GLY A 1 73 ? 6.214 -10.695 -21.032 1.00 66.44 73 GLY A CA 1
ATOM 568 C C . GLY A 1 73 ? 7.098 -10.493 -22.274 1.00 66.44 73 GLY A C 1
ATOM 569 O O . GLY A 1 73 ? 7.562 -11.466 -22.860 1.00 66.44 73 GLY A O 1
ATOM 570 N N . ASN A 1 74 ? 7.372 -9.251 -22.671 1.00 64.50 74 ASN A N 1
ATOM 571 C CA . ASN A 1 74 ? 8.124 -8.884 -23.870 1.00 64.50 74 ASN A CA 1
ATOM 572 C C . ASN A 1 74 ? 9.651 -8.990 -23.665 1.00 64.50 74 ASN A C 1
ATOM 574 O O . ASN A 1 74 ? 10.400 -8.083 -24.023 1.00 64.50 74 ASN A O 1
ATOM 578 N N . GLY A 1 75 ? 10.134 -10.078 -23.054 1.00 71.31 75 GLY A N 1
ATOM 579 C CA . GLY A 1 75 ? 11.564 -10.305 -22.840 1.00 71.31 75 GLY A CA 1
ATOM 580 C C . GLY A 1 75 ? 11.883 -11.374 -21.794 1.00 71.31 75 GLY A C 1
ATOM 581 O O . GLY A 1 75 ? 11.101 -12.286 -21.540 1.00 71.31 75 GLY A O 1
ATOM 582 N N . ARG A 1 76 ? 13.065 -11.268 -21.169 1.00 77.44 76 ARG A N 1
ATOM 583 C CA . ARG A 1 76 ? 13.480 -12.175 -20.088 1.00 77.44 76 ARG A CA 1
ATOM 584 C C . ARG A 1 76 ? 12.543 -12.017 -18.875 1.00 77.44 76 ARG A C 1
ATOM 586 O O . ARG A 1 76 ? 12.386 -10.882 -18.411 1.00 77.44 76 ARG A O 1
ATOM 593 N N . PRO A 1 77 ? 12.006 -13.118 -18.311 1.00 85.44 77 PRO A N 1
ATOM 594 C CA . PRO A 1 77 ? 11.177 -13.060 -17.114 1.00 85.44 77 PRO A CA 1
ATOM 595 C C . PRO A 1 77 ? 11.912 -12.369 -15.966 1.00 85.44 77 PRO A C 1
ATOM 597 O O . PRO A 1 77 ? 13.082 -12.659 -15.689 1.00 85.44 77 PRO A O 1
ATOM 600 N N . LYS A 1 78 ? 11.221 -11.451 -15.295 1.00 90.00 78 LYS A N 1
ATOM 601 C CA . LYS A 1 78 ? 11.695 -10.796 -14.077 1.00 90.00 78 LYS A CA 1
ATOM 602 C C . LYS A 1 78 ? 11.586 -11.784 -12.922 1.00 90.00 78 LYS A C 1
ATOM 604 O O . LYS A 1 78 ? 10.545 -12.410 -12.747 1.00 90.00 78 LYS A O 1
ATOM 609 N N . THR A 1 79 ? 12.649 -11.927 -12.137 1.00 93.00 79 THR A N 1
ATOM 610 C CA . THR A 1 79 ? 12.638 -12.783 -10.945 1.00 93.00 79 THR A CA 1
ATOM 611 C C . THR A 1 79 ? 12.052 -12.058 -9.734 1.00 93.00 79 THR A C 1
ATOM 613 O O . THR A 1 79 ? 12.040 -10.824 -9.668 1.00 93.00 79 THR A O 1
ATOM 616 N N . ASP A 1 80 ? 11.626 -12.831 -8.738 1.00 94.75 80 ASP A N 1
ATOM 617 C CA . ASP A 1 80 ? 11.225 -12.372 -7.403 1.00 94.75 80 ASP A CA 1
ATOM 618 C C . ASP A 1 80 ? 12.271 -11.426 -6.782 1.00 94.75 80 ASP A C 1
ATOM 620 O O . ASP A 1 80 ? 11.948 -10.336 -6.304 1.00 94.75 80 ASP A O 1
ATOM 624 N N . VAL A 1 81 ? 13.554 -11.788 -6.884 1.00 93.94 81 VAL A N 1
ATOM 625 C CA . VAL A 1 81 ? 14.678 -10.974 -6.394 1.00 93.94 81 VAL A CA 1
ATOM 626 C C . VAL A 1 81 ? 14.810 -9.654 -7.162 1.00 93.94 81 VAL A C 1
ATOM 628 O O . VAL A 1 81 ? 15.065 -8.610 -6.561 1.00 93.94 81 VAL A O 1
ATOM 631 N N . GLN A 1 82 ? 14.626 -9.665 -8.485 1.00 93.44 82 GLN A N 1
ATOM 632 C CA . GLN A 1 82 ? 14.711 -8.450 -9.302 1.00 93.44 82 GLN A CA 1
ATOM 633 C C . GLN A 1 82 ? 13.563 -7.480 -8.994 1.00 93.44 82 GLN A C 1
ATOM 635 O O . GLN A 1 82 ? 13.801 -6.276 -8.876 1.00 93.44 82 GLN A O 1
ATOM 640 N N . CYS A 1 83 ? 12.351 -8.004 -8.805 1.00 94.44 83 CYS A N 1
ATOM 641 C CA . CYS A 1 83 ? 11.182 -7.238 -8.376 1.00 94.44 83 CYS A CA 1
ATOM 642 C C . CYS A 1 83 ? 11.422 -6.589 -7.007 1.00 94.44 83 CYS A C 1
ATOM 644 O O . CYS A 1 83 ? 11.270 -5.374 -6.853 1.00 94.44 83 CYS A O 1
ATOM 646 N N . LYS A 1 84 ? 11.903 -7.376 -6.037 1.00 94.75 84 LYS A N 1
ATOM 647 C CA . LYS A 1 84 ? 12.254 -6.888 -4.701 1.00 94.75 84 LYS A CA 1
ATOM 648 C C . LYS A 1 84 ? 13.288 -5.764 -4.748 1.00 94.75 84 LYS A C 1
ATOM 650 O O . LYS A 1 84 ? 13.061 -4.701 -4.177 1.00 94.75 84 LYS A O 1
ATOM 655 N N . ASN A 1 85 ? 14.391 -5.956 -5.471 1.00 94.25 85 ASN A N 1
ATOM 656 C CA . ASN A 1 85 ? 15.456 -4.955 -5.577 1.00 94.25 85 ASN A CA 1
ATOM 657 C C . ASN A 1 85 ? 14.970 -3.642 -6.211 1.00 94.25 85 ASN A C 1
ATOM 659 O O . ASN A 1 85 ? 15.415 -2.557 -5.813 1.00 94.25 85 ASN A O 1
ATOM 663 N N . ARG A 1 86 ? 14.051 -3.721 -7.184 1.00 93.81 86 ARG A N 1
ATOM 664 C CA . ARG A 1 86 ? 13.453 -2.536 -7.809 1.00 93.81 86 ARG A CA 1
ATOM 665 C C . ARG A 1 86 ? 12.570 -1.783 -6.813 1.00 93.81 86 ARG A C 1
ATOM 667 O O . ARG A 1 86 ? 12.769 -0.580 -6.650 1.00 93.81 86 ARG A O 1
ATOM 674 N N . ILE A 1 87 ? 11.689 -2.475 -6.086 1.00 94.12 87 ILE A N 1
ATOM 675 C CA . ILE A 1 87 ? 10.881 -1.872 -5.012 1.00 94.12 87 ILE A CA 1
ATOM 676 C C . ILE A 1 87 ? 11.767 -1.269 -3.917 1.00 94.12 87 ILE A C 1
ATOM 678 O O . ILE A 1 87 ? 11.560 -0.122 -3.535 1.00 94.12 87 ILE A O 1
ATOM 682 N N . ASP A 1 88 ? 12.792 -1.975 -3.441 1.00 92.31 88 ASP A N 1
ATOM 683 C CA . ASP A 1 88 ? 13.673 -1.479 -2.377 1.00 92.31 88 ASP A CA 1
ATOM 684 C C . ASP A 1 88 ? 14.412 -0.201 -2.799 1.00 92.31 88 ASP A C 1
ATOM 686 O O . ASP A 1 88 ? 14.547 0.741 -2.013 1.00 92.31 88 ASP A O 1
ATOM 690 N N . THR A 1 89 ? 14.841 -0.132 -4.061 1.00 91.56 89 THR A N 1
ATOM 691 C CA . THR A 1 89 ? 15.412 1.085 -4.653 1.00 91.56 89 THR A CA 1
ATOM 692 C C . THR A 1 89 ? 14.407 2.234 -4.657 1.00 91.56 89 THR A C 1
ATOM 694 O O . THR A 1 89 ? 14.736 3.339 -4.220 1.00 91.56 89 THR A O 1
ATOM 697 N N . LEU A 1 90 ? 13.179 1.986 -5.115 1.00 91.50 90 LEU A N 1
ATOM 698 C CA . LEU A 1 90 ? 12.125 3.000 -5.164 1.00 91.50 90 LEU A CA 1
ATOM 699 C C . LEU A 1 90 ? 11.738 3.486 -3.764 1.00 91.50 90 LEU A C 1
ATOM 701 O O . LEU A 1 90 ? 11.637 4.689 -3.549 1.00 91.50 90 LEU A O 1
ATOM 705 N N . LYS A 1 91 ? 11.634 2.586 -2.783 1.00 90.25 91 LYS A N 1
ATOM 706 C CA . LYS A 1 91 ? 11.370 2.924 -1.377 1.00 90.25 91 LYS A CA 1
ATOM 707 C C . LYS A 1 91 ? 12.453 3.816 -0.782 1.00 90.25 91 LYS A C 1
ATOM 709 O O . LYS A 1 91 ? 12.136 4.779 -0.088 1.00 90.25 91 LYS A O 1
ATOM 714 N N . LYS A 1 92 ? 13.728 3.523 -1.060 1.00 87.62 92 LYS A N 1
ATOM 715 C CA . LYS A 1 92 ? 14.851 4.372 -0.627 1.00 87.62 92 LYS A CA 1
ATOM 716 C C . LYS A 1 92 ? 14.755 5.766 -1.244 1.00 87.62 92 LYS A C 1
ATOM 718 O O . LYS A 1 92 ? 14.883 6.750 -0.523 1.00 87.62 92 LYS A O 1
ATOM 723 N N . LYS A 1 93 ? 14.490 5.851 -2.551 1.00 87.00 93 LYS A N 1
ATOM 724 C CA . LYS A 1 93 ? 14.347 7.130 -3.262 1.00 87.00 93 LYS A CA 1
ATOM 725 C C . LYS A 1 93 ? 13.131 7.929 -2.791 1.00 87.00 93 LYS A C 1
ATOM 727 O O . LYS A 1 93 ? 13.264 9.124 -2.575 1.00 87.00 93 LYS A O 1
ATOM 732 N N . TYR A 1 94 ? 11.996 7.275 -2.549 1.00 86.94 94 TYR A N 1
ATOM 733 C CA . TYR A 1 94 ? 10.813 7.889 -1.947 1.00 86.94 94 TYR A CA 1
ATOM 734 C C . TYR A 1 94 ? 11.125 8.453 -0.563 1.00 86.94 94 TYR A C 1
ATOM 736 O O . TYR A 1 94 ? 10.870 9.625 -0.318 1.00 86.94 94 TYR A O 1
ATOM 744 N N . LYS A 1 95 ? 11.772 7.668 0.311 1.00 86.00 95 LYS A N 1
ATOM 745 C CA . LYS A 1 95 ? 12.192 8.150 1.633 1.00 86.00 95 LYS A CA 1
ATOM 746 C C . LYS A 1 95 ? 13.101 9.375 1.522 1.00 86.00 95 LYS A C 1
ATOM 748 O O . LYS A 1 95 ? 12.877 10.347 2.226 1.00 86.00 95 LYS A O 1
ATOM 753 N N . ILE A 1 96 ? 14.098 9.346 0.635 1.00 84.12 96 ILE A N 1
ATOM 754 C CA . ILE A 1 96 ? 14.978 10.500 0.401 1.00 84.12 96 ILE A CA 1
ATOM 755 C C . ILE A 1 96 ? 14.172 11.703 -0.092 1.00 84.12 96 ILE A C 1
ATOM 757 O O . ILE A 1 96 ? 14.375 12.791 0.420 1.00 84.12 96 ILE A O 1
ATOM 761 N N . LEU A 1 97 ? 13.250 11.536 -1.041 1.00 81.50 97 LEU A N 1
ATOM 762 C CA . LEU A 1 97 ? 12.448 12.646 -1.561 1.00 81.50 97 LEU A CA 1
ATOM 763 C C . LEU A 1 97 ? 11.484 13.228 -0.531 1.00 81.50 97 LEU A C 1
ATOM 765 O O . LEU A 1 97 ? 11.328 14.442 -0.497 1.00 81.50 97 LEU A O 1
ATOM 769 N N . VAL A 1 98 ? 10.875 12.400 0.319 1.00 80.56 98 VAL A N 1
ATOM 770 C CA . VAL A 1 98 ? 10.044 12.868 1.437 1.00 80.56 98 VAL A CA 1
ATOM 771 C C . VAL A 1 98 ? 10.898 13.645 2.439 1.00 80.56 98 VAL A C 1
ATOM 773 O O . VAL A 1 98 ? 10.563 14.782 2.751 1.00 80.56 98 VAL A O 1
ATOM 776 N N . LEU A 1 99 ? 12.049 13.097 2.849 1.00 76.62 99 LEU A N 1
ATOM 777 C CA . LEU A 1 99 ? 12.981 13.783 3.752 1.00 76.62 99 LEU A CA 1
ATOM 778 C C . LEU A 1 99 ? 13.515 15.087 3.147 1.00 76.62 99 LEU A C 1
ATOM 780 O O . LEU A 1 99 ? 13.629 16.093 3.837 1.00 76.62 99 LEU A O 1
ATOM 784 N N . LEU A 1 100 ? 13.826 15.093 1.849 1.00 72.38 100 LEU A N 1
ATOM 785 C CA . LEU A 1 100 ? 14.221 16.302 1.139 1.00 72.38 100 LEU A CA 1
ATOM 786 C C . LEU A 1 100 ? 13.058 17.287 1.051 1.00 72.38 100 LEU A C 1
ATOM 788 O O . LEU A 1 100 ? 13.303 18.468 1.198 1.00 72.38 100 LEU A O 1
ATOM 792 N N . ARG A 1 101 ? 11.807 16.864 0.852 1.00 70.19 101 ARG A N 1
ATOM 793 C CA . ARG A 1 101 ? 10.648 17.772 0.854 1.00 70.19 101 ARG A CA 1
ATOM 794 C C . ARG A 1 101 ? 10.455 18.433 2.220 1.00 70.19 101 ARG A C 1
ATOM 796 O O . ARG A 1 101 ? 10.274 19.645 2.269 1.00 70.19 101 ARG A O 1
ATOM 803 N N . GLU A 1 102 ? 10.547 17.658 3.298 1.00 65.44 102 GLU A N 1
ATOM 804 C CA . GLU A 1 102 ? 10.486 18.159 4.679 1.00 65.44 102 GLU A CA 1
ATOM 805 C C . GLU A 1 102 ? 11.648 19.119 4.990 1.00 65.44 102 GLU A C 1
ATOM 807 O O . GLU A 1 102 ? 11.447 20.149 5.629 1.00 65.44 102 GLU A O 1
ATOM 812 N N . ALA A 1 103 ? 12.855 18.832 4.490 1.00 64.06 103 ALA A N 1
ATOM 813 C CA . ALA A 1 103 ? 14.039 19.661 4.715 1.00 64.06 103 ALA A CA 1
ATOM 814 C C . ALA A 1 103 ? 14.139 20.889 3.788 1.00 64.06 103 ALA A C 1
ATOM 816 O O . ALA A 1 103 ? 14.750 21.889 4.159 1.00 64.06 103 ALA A O 1
ATOM 817 N N . ARG A 1 104 ? 13.583 20.823 2.572 1.00 60.72 104 ARG A N 1
ATOM 818 C CA . ARG A 1 104 ? 13.789 21.834 1.521 1.00 60.72 104 ARG A CA 1
ATOM 819 C C . ARG A 1 104 ? 12.869 23.045 1.677 1.00 60.72 104 ARG A C 1
ATOM 821 O O . ARG A 1 104 ? 13.231 24.098 1.168 1.00 60.72 104 ARG A O 1
ATOM 828 N N . PHE A 1 105 ? 11.747 22.946 2.404 1.00 55.31 105 PHE A N 1
ATOM 829 C CA . PHE A 1 105 ? 10.823 24.078 2.590 1.00 55.31 105 PHE A CA 1
ATOM 830 C C . PHE A 1 105 ? 10.027 24.058 3.913 1.00 55.31 105 PHE A C 1
ATOM 832 O O . PHE A 1 105 ? 8.827 23.790 3.893 1.00 55.31 105 PHE A O 1
ATOM 839 N N . PRO A 1 106 ? 10.618 24.432 5.064 1.00 55.50 106 PRO A N 1
ATOM 840 C CA . PRO A 1 106 ? 9.814 24.810 6.224 1.00 55.50 106 PRO A CA 1
ATOM 841 C C . PRO A 1 106 ? 9.222 26.231 6.104 1.00 55.50 106 PRO A C 1
ATOM 843 O O . PRO A 1 106 ? 8.186 26.469 6.706 1.00 55.50 106 PRO A O 1
ATOM 846 N N . ASN A 1 107 ? 9.838 27.159 5.342 1.00 48.75 107 ASN A N 1
ATOM 847 C CA . ASN A 1 107 ? 9.381 28.552 5.113 1.00 48.75 107 ASN A CA 1
ATOM 848 C C . ASN A 1 107 ? 10.207 29.275 4.007 1.00 48.75 107 ASN A C 1
ATOM 850 O O . ASN A 1 107 ? 10.995 30.164 4.322 1.00 48.75 107 ASN A O 1
ATOM 854 N N . ARG A 1 108 ? 10.098 28.930 2.715 1.00 57.19 108 ARG A N 1
ATOM 855 C CA . ARG A 1 108 ? 10.762 29.714 1.640 1.00 57.19 108 ARG A CA 1
ATOM 856 C C . ARG A 1 108 ? 9.741 30.124 0.561 1.00 57.19 108 ARG A C 1
ATOM 858 O O . ARG A 1 108 ? 9.090 29.228 0.023 1.00 57.19 108 ARG A O 1
ATOM 865 N N . PRO A 1 109 ? 9.583 31.432 0.259 1.00 53.12 109 PRO A N 1
ATOM 866 C CA . PRO A 1 109 ? 8.788 31.904 -0.874 1.00 53.12 109 PRO A CA 1
ATOM 867 C C . PRO A 1 109 ? 9.374 31.384 -2.189 1.00 53.12 109 PRO A C 1
ATOM 869 O O . PRO A 1 109 ? 10.592 31.343 -2.350 1.00 53.12 109 PRO A O 1
ATOM 872 N N . LEU A 1 110 ? 8.499 30.950 -3.094 1.00 52.31 110 LEU A N 1
ATOM 873 C CA . LEU A 1 110 ? 8.863 30.482 -4.429 1.00 52.31 110 LEU A CA 1
ATOM 874 C C . LEU A 1 110 ? 9.483 31.640 -5.218 1.00 52.31 110 LEU A C 1
ATOM 876 O O . LEU A 1 110 ? 8.806 32.629 -5.479 1.00 52.31 110 LEU A O 1
ATOM 880 N N . GLU A 1 111 ? 10.750 31.498 -5.591 1.00 44.84 111 GLU A N 1
ATOM 881 C CA . GLU A 1 111 ? 11.397 32.330 -6.604 1.00 44.84 111 GLU A CA 1
ATOM 882 C C . GLU A 1 111 ? 11.635 31.454 -7.842 1.00 44.84 111 GLU A C 1
ATOM 884 O O . GLU A 1 111 ? 12.015 30.287 -7.717 1.00 44.84 111 GLU A O 1
ATOM 889 N N . ASP A 1 112 ? 11.365 32.008 -9.025 1.00 44.19 112 ASP A N 1
ATOM 890 C CA . ASP A 1 112 ? 11.213 31.326 -10.323 1.00 44.19 112 ASP A CA 1
ATOM 891 C C . ASP A 1 112 ? 12.505 30.722 -10.936 1.00 44.19 112 ASP A C 1
ATOM 893 O O . ASP A 1 112 ? 12.577 30.494 -12.140 1.00 44.19 112 ASP A O 1
ATOM 897 N N . GLU A 1 113 ? 13.520 30.392 -10.134 1.00 53.09 113 GLU A N 1
ATOM 898 C CA . GLU A 1 113 ? 14.849 29.934 -10.590 1.00 53.09 113 GLU A CA 1
ATOM 899 C C . GLU A 1 113 ? 15.163 28.470 -10.204 1.00 53.09 113 GLU A C 1
ATOM 901 O O . GLU A 1 113 ? 16.314 28.103 -9.990 1.00 53.09 113 GLU A O 1
ATOM 906 N N . ASP A 1 114 ? 14.152 27.597 -10.120 1.00 42.03 114 ASP A N 1
ATOM 907 C CA . ASP A 1 114 ? 14.338 26.158 -9.829 1.00 42.03 114 ASP A CA 1
ATOM 908 C C . ASP A 1 114 ? 13.723 25.228 -10.907 1.00 42.03 114 ASP A C 1
ATOM 910 O O . ASP A 1 114 ? 13.429 24.056 -10.649 1.00 42.03 114 ASP A O 1
ATOM 914 N N . LEU A 1 115 ? 13.533 25.714 -12.145 1.00 54.78 115 LEU A N 1
ATOM 915 C CA . LEU A 1 115 ? 12.835 24.974 -13.208 1.00 54.78 115 LEU A CA 1
ATOM 916 C C . LEU A 1 115 ? 13.647 24.786 -14.508 1.00 54.78 115 LEU A C 1
ATOM 918 O O . LEU A 1 115 ? 13.351 25.399 -15.526 1.00 54.78 115 LEU A O 1
ATOM 922 N N . CYS A 1 116 ? 14.628 23.874 -14.494 1.00 37.94 116 CYS A N 1
ATOM 923 C CA . CYS A 1 116 ? 14.800 22.782 -15.485 1.00 37.94 116 CYS A CA 1
ATOM 924 C C . CYS A 1 116 ? 16.216 22.174 -15.437 1.00 37.94 116 CYS A C 1
ATOM 926 O O . CYS A 1 116 ? 17.181 22.861 -15.768 1.00 37.94 116 CYS A O 1
ATOM 928 N N . PRO A 1 117 ? 16.370 20.866 -15.161 1.00 54.62 117 PRO A N 1
ATOM 929 C CA . PRO A 1 117 ? 17.574 20.138 -15.538 1.00 54.62 117 PRO A CA 1
ATOM 930 C C . PRO A 1 117 ? 17.473 19.650 -16.999 1.00 54.62 117 PRO A C 1
ATOM 932 O O . PRO A 1 117 ? 16.425 19.169 -17.427 1.00 54.62 117 PRO A O 1
ATOM 935 N N . ASP A 1 118 ? 18.575 19.816 -17.735 1.00 50.47 118 ASP A N 1
ATOM 936 C CA . ASP A 1 118 ? 18.912 19.362 -19.098 1.00 50.47 118 ASP A CA 1
ATOM 937 C C . ASP A 1 118 ? 17.855 18.502 -19.859 1.00 50.47 118 ASP A C 1
ATOM 939 O O . ASP A 1 118 ? 17.539 17.377 -19.445 1.00 50.47 118 ASP A O 1
ATOM 943 N N . PRO A 1 119 ? 17.368 18.948 -21.042 1.00 52.88 119 PRO A N 1
ATOM 944 C CA . PRO A 1 119 ? 16.437 18.198 -21.896 1.00 52.88 119 PRO A CA 1
ATOM 945 C C . PRO A 1 119 ? 16.886 16.778 -22.287 1.00 52.88 119 PRO A C 1
ATOM 947 O O . PRO A 1 119 ? 16.045 15.974 -22.700 1.00 52.88 119 PRO A O 1
ATOM 950 N N . ARG A 1 120 ? 18.178 16.445 -22.168 1.00 53.59 120 ARG A N 1
ATOM 951 C CA . ARG A 1 120 ? 18.747 15.138 -22.542 1.00 53.59 120 ARG A CA 1
ATOM 952 C C . ARG A 1 120 ? 18.772 14.114 -21.397 1.00 53.59 120 ARG A C 1
ATOM 954 O O . ARG A 1 120 ? 18.895 12.926 -21.677 1.00 53.59 120 ARG A O 1
ATOM 961 N N . GLU A 1 121 ? 18.541 14.522 -20.144 1.00 50.97 121 GLU A N 1
ATOM 962 C CA . GLU A 1 121 ? 18.325 13.623 -18.983 1.00 50.97 121 GLU A CA 1
ATOM 963 C C . GLU A 1 121 ? 16.836 13.465 -18.608 1.00 50.97 121 GLU A C 1
ATOM 965 O O . GLU A 1 121 ? 16.465 12.784 -17.644 1.00 50.97 121 GLU A O 1
ATOM 970 N N . GLY A 1 122 ? 15.952 14.060 -19.414 1.00 52.16 122 GLY A N 1
ATOM 971 C CA . GLY A 1 122 ? 14.535 14.191 -19.114 1.00 52.16 122 GLY A CA 1
ATOM 972 C C . GLY A 1 122 ? 13.751 12.879 -19.022 1.00 52.16 122 GLY A C 1
ATOM 973 O O . GLY A 1 122 ? 12.812 12.822 -18.239 1.00 52.16 122 GLY A O 1
ATOM 974 N N . SER A 1 123 ? 14.075 11.816 -19.770 1.00 62.19 123 SER A N 1
ATOM 975 C CA . SER A 1 123 ? 13.234 10.597 -19.742 1.00 62.19 123 SER A CA 1
ATOM 976 C C . SER A 1 123 ? 13.377 9.824 -18.433 1.00 62.19 123 SER A C 1
ATOM 978 O O . SER A 1 123 ? 12.395 9.643 -17.719 1.00 62.19 123 SER A O 1
ATOM 980 N N . SER A 1 124 ? 14.610 9.473 -18.052 1.00 67.38 124 SER A N 1
ATOM 981 C CA . SER A 1 124 ? 14.866 8.638 -16.871 1.00 67.38 124 SER A CA 1
ATOM 982 C C . SER A 1 124 ? 14.491 9.338 -15.559 1.00 67.38 124 SER A C 1
ATOM 984 O O . SER A 1 124 ? 13.947 8.711 -14.649 1.00 67.38 124 SER A O 1
ATOM 986 N N . CYS A 1 125 ? 14.715 10.656 -15.463 1.00 73.88 125 CYS A N 1
ATOM 987 C CA . CYS A 1 125 ? 14.304 11.439 -14.297 1.00 73.88 125 CYS A CA 1
ATOM 988 C C . CYS A 1 125 ? 12.772 11.531 -14.187 1.00 73.88 125 CYS A C 1
ATOM 990 O O . CYS A 1 125 ? 12.217 11.347 -13.101 1.00 73.88 125 CYS A O 1
ATOM 992 N N . ARG A 1 126 ? 12.071 11.739 -15.313 1.00 78.00 126 ARG A N 1
ATOM 993 C CA . ARG A 1 126 ? 10.602 11.792 -15.343 1.00 78.00 126 ARG A CA 1
ATOM 994 C C . ARG A 1 126 ? 9.959 10.434 -15.050 1.00 78.00 126 ARG A C 1
ATOM 996 O O . ARG A 1 126 ? 9.029 10.382 -14.252 1.00 78.00 126 ARG A O 1
ATOM 1003 N N . GLU A 1 127 ? 10.462 9.348 -15.632 1.00 82.19 127 GLU A N 1
ATOM 1004 C CA . GLU A 1 127 ? 10.012 7.975 -15.341 1.00 82.19 127 GLU A CA 1
ATOM 1005 C C . GLU A 1 127 ? 10.179 7.643 -13.858 1.00 82.19 127 GLU A C 1
ATOM 1007 O O . GLU A 1 127 ? 9.278 7.106 -13.212 1.00 82.19 127 GLU A O 1
ATOM 1012 N N . LEU A 1 128 ? 11.323 8.025 -13.287 1.00 83.44 128 LEU A N 1
ATOM 1013 C CA . LEU A 1 128 ? 11.589 7.840 -11.873 1.00 83.44 128 LEU A CA 1
ATOM 1014 C C . LEU A 1 128 ? 10.633 8.657 -10.996 1.00 83.44 128 LEU A C 1
ATOM 1016 O O . LEU A 1 128 ? 10.115 8.128 -10.015 1.00 83.44 128 LEU A O 1
ATOM 1020 N N . ALA A 1 129 ? 10.392 9.924 -11.338 1.00 85.94 129 ALA A N 1
ATOM 1021 C CA . ALA A 1 129 ? 9.454 10.775 -10.614 1.00 85.94 129 ALA A CA 1
ATOM 1022 C C . ALA A 1 129 ? 8.034 10.185 -10.631 1.00 85.94 129 ALA A C 1
ATOM 1024 O O . ALA A 1 129 ? 7.404 10.090 -9.578 1.00 85.94 129 ALA A O 1
ATOM 1025 N N . ARG A 1 130 ? 7.563 9.702 -11.788 1.00 89.31 130 ARG A N 1
ATOM 1026 C CA . ARG A 1 130 ? 6.254 9.040 -11.920 1.00 89.31 130 ARG A CA 1
ATOM 1027 C C . ARG A 1 130 ? 6.168 7.757 -11.098 1.00 89.31 130 ARG A C 1
ATOM 1029 O O . ARG A 1 130 ? 5.210 7.580 -10.349 1.00 89.31 130 ARG A O 1
ATOM 1036 N N . ALA A 1 131 ? 7.195 6.908 -11.146 1.00 91.50 131 ALA A N 1
ATOM 1037 C CA . ALA A 1 131 ? 7.258 5.702 -10.320 1.00 91.50 131 ALA A CA 1
ATOM 1038 C C . ALA A 1 131 ? 7.223 6.020 -8.813 1.00 91.50 131 ALA A C 1
ATOM 1040 O O . ALA A 1 131 ? 6.623 5.287 -8.032 1.00 91.50 131 ALA A O 1
ATOM 1041 N N . ILE A 1 132 ? 7.846 7.118 -8.385 1.00 90.06 132 ILE A N 1
ATOM 1042 C CA . ILE A 1 132 ? 7.853 7.537 -6.979 1.00 90.06 132 ILE A CA 1
ATOM 1043 C C . ILE A 1 132 ? 6.492 8.089 -6.550 1.00 90.06 132 ILE A C 1
ATOM 1045 O O . ILE A 1 132 ? 6.040 7.750 -5.458 1.00 90.06 132 ILE A O 1
ATOM 1049 N N . LEU A 1 133 ? 5.834 8.902 -7.382 1.00 90.69 133 LEU A N 1
ATOM 1050 C CA . LEU A 1 133 ? 4.470 9.371 -7.111 1.00 90.69 133 LEU A CA 1
ATOM 1051 C C . LEU A 1 133 ? 3.513 8.185 -6.970 1.00 90.69 133 LEU A C 1
ATOM 1053 O O . LEU A 1 133 ? 2.798 8.084 -5.977 1.00 90.69 133 LEU A O 1
ATOM 1057 N N . LYS A 1 134 ? 3.607 7.226 -7.897 1.00 93.56 134 LYS A N 1
ATOM 1058 C CA . LYS A 1 134 ? 2.821 5.993 -7.863 1.00 93.56 134 LYS A CA 1
ATOM 1059 C C . LYS A 1 134 ? 3.077 5.170 -6.602 1.00 93.56 134 LYS A C 1
ATOM 1061 O O . LYS A 1 134 ? 2.153 4.624 -6.007 1.00 93.56 134 LYS A O 1
ATOM 1066 N N . LEU A 1 135 ? 4.332 5.112 -6.151 1.00 92.31 135 LEU A N 1
ATOM 1067 C CA . LEU A 1 135 ? 4.677 4.475 -4.882 1.00 92.31 135 LEU A CA 1
ATOM 1068 C C . LEU A 1 135 ? 4.023 5.193 -3.688 1.00 92.31 135 LEU A C 1
ATOM 1070 O O . LEU A 1 135 ? 3.586 4.523 -2.756 1.00 92.31 135 LEU A O 1
ATOM 1074 N N . GLY A 1 136 ? 3.937 6.526 -3.721 1.00 91.62 136 GLY A N 1
ATOM 1075 C CA . GLY A 1 136 ? 3.235 7.332 -2.719 1.00 91.62 136 GLY A CA 1
ATOM 1076 C C . GLY A 1 136 ? 1.745 6.996 -2.618 1.00 91.62 136 GLY A C 1
ATOM 1077 O O . GLY A 1 136 ? 1.268 6.724 -1.520 1.00 91.62 136 GLY A O 1
ATOM 1078 N N . GLU A 1 137 ? 1.043 6.910 -3.753 1.00 93.00 137 GLU A N 1
ATOM 1079 C CA . GLU A 1 137 ? -0.377 6.504 -3.809 1.00 93.00 137 GLU A CA 1
ATOM 1080 C C . GLU A 1 137 ? -0.607 5.124 -3.171 1.00 93.00 137 GLU A C 1
ATOM 1082 O O . GLU A 1 137 ? -1.562 4.901 -2.427 1.00 93.00 137 GLU A O 1
ATOM 1087 N N . VAL A 1 138 ? 0.293 4.171 -3.438 1.00 93.81 138 VAL A N 1
ATOM 1088 C CA . VAL A 1 138 ? 0.237 2.837 -2.827 1.00 93.81 138 VAL A CA 1
ATOM 1089 C C . VAL A 1 138 ? 0.449 2.900 -1.315 1.00 93.81 138 VAL A C 1
ATOM 1091 O O . VAL A 1 138 ? -0.256 2.216 -0.573 1.00 93.81 138 VAL A O 1
ATOM 1094 N N . TYR A 1 139 ? 1.395 3.712 -0.837 1.00 90.06 139 TYR A N 1
ATOM 1095 C CA . TYR A 1 139 ? 1.616 3.889 0.600 1.00 90.06 139 TYR A CA 1
ATOM 1096 C C . TYR A 1 139 ? 0.411 4.497 1.310 1.00 90.06 139 TYR A C 1
ATOM 1098 O O . TYR A 1 139 ? 0.080 4.044 2.404 1.00 90.06 139 TYR A O 1
ATOM 1106 N N . GLU A 1 140 ? -0.251 5.470 0.690 1.00 91.00 140 GLU A N 1
ATOM 1107 C CA . GLU A 1 140 ? -1.484 6.052 1.217 1.00 91.00 140 GLU A CA 1
ATOM 1108 C C . GLU A 1 140 ? -2.572 4.982 1.359 1.00 91.00 140 GLU A C 1
ATOM 1110 O O . GLU A 1 140 ? -3.100 4.799 2.453 1.00 91.00 140 GLU A O 1
ATOM 1115 N N . ARG A 1 141 ? -2.815 4.174 0.313 1.00 91.81 141 ARG A N 1
ATOM 1116 C CA . ARG A 1 141 ? -3.766 3.048 0.387 1.00 91.81 141 ARG A CA 1
ATOM 1117 C C . ARG A 1 141 ? -3.431 2.063 1.508 1.00 91.81 141 ARG A C 1
ATOM 1119 O O . ARG A 1 141 ? -4.327 1.620 2.227 1.00 91.81 141 ARG A O 1
ATOM 1126 N N . ILE A 1 142 ? -2.152 1.714 1.662 1.00 88.81 142 ILE A N 1
ATOM 1127 C CA . ILE A 1 142 ? -1.685 0.821 2.731 1.00 88.81 142 ILE A CA 1
ATOM 1128 C C . ILE A 1 142 ? -1.991 1.409 4.107 1.00 88.81 142 ILE A C 1
ATOM 1130 O O . ILE A 1 142 ? -2.438 0.686 4.999 1.00 88.81 142 ILE A O 1
ATOM 1134 N N . GLU A 1 143 ? -1.735 2.698 4.293 1.00 88.19 143 GLU A N 1
ATOM 1135 C CA . GLU A 1 143 ? -1.965 3.371 5.564 1.00 88.19 143 GLU A CA 1
ATOM 1136 C C . GLU A 1 143 ? -3.461 3.497 5.869 1.00 88.19 143 GLU A C 1
ATOM 1138 O O . GLU A 1 143 ? -3.888 3.127 6.961 1.00 88.19 143 GLU A O 1
ATOM 1143 N N . SER A 1 144 ? -4.284 3.886 4.890 1.00 89.19 144 SER A N 1
ATOM 1144 C CA . SER A 1 144 ? -5.743 3.933 5.042 1.00 89.19 144 SER A CA 1
ATOM 1145 C C . SER A 1 144 ? -6.331 2.570 5.419 1.00 89.19 144 SER A C 1
ATOM 1147 O O . SER A 1 144 ? -7.195 2.493 6.291 1.00 89.19 144 SER A O 1
ATOM 1149 N N . ALA A 1 145 ? -5.838 1.478 4.823 1.00 88.19 145 ALA A N 1
ATOM 1150 C CA . ALA A 1 145 ? -6.280 0.127 5.168 1.00 88.19 145 ALA A CA 1
ATOM 1151 C C . ALA A 1 145 ? -5.940 -0.243 6.625 1.00 88.19 145 ALA A C 1
ATOM 1153 O O . ALA A 1 145 ? -6.774 -0.807 7.338 1.00 88.19 145 ALA A O 1
ATOM 1154 N N . LYS A 1 146 ? -4.738 0.113 7.098 1.00 85.06 146 LYS A N 1
ATOM 1155 C CA . LYS A 1 146 ? -4.333 -0.101 8.498 1.00 85.06 146 LYS A CA 1
ATOM 1156 C C . LYS A 1 146 ? -5.163 0.735 9.469 1.00 85.06 146 LYS A C 1
ATOM 1158 O O . LYS A 1 146 ? -5.596 0.214 10.495 1.00 85.06 146 LYS A O 1
ATOM 1163 N N . GLN A 1 147 ? -5.399 2.005 9.144 1.00 87.62 147 GLN A N 1
ATOM 1164 C CA . GLN A 1 147 ? -6.219 2.907 9.953 1.00 87.62 147 GLN A CA 1
ATOM 1165 C C . GLN A 1 147 ? -7.661 2.408 10.061 1.00 87.62 147 GLN A C 1
ATOM 1167 O O . GLN A 1 147 ? -8.203 2.358 11.162 1.00 87.62 147 GLN A O 1
ATOM 1172 N N . GLY A 1 148 ? -8.258 1.955 8.954 1.00 90.50 148 GLY A N 1
ATOM 1173 C CA . GLY A 1 148 ? -9.598 1.363 8.959 1.00 90.50 148 GLY A CA 1
ATOM 1174 C C . GLY A 1 148 ? -9.700 0.143 9.878 1.00 90.50 148 GLY A C 1
ATOM 1175 O O . GLY A 1 148 ? -10.629 0.046 10.678 1.00 90.50 148 GLY A O 1
ATOM 1176 N N . MET A 1 149 ? -8.704 -0.748 9.841 1.00 87.69 149 MET A N 1
ATOM 1177 C CA . MET A 1 149 ? -8.646 -1.899 10.748 1.00 87.69 149 MET A CA 1
ATOM 1178 C C . MET A 1 149 ? -8.525 -1.477 12.223 1.00 87.69 149 MET A C 1
ATOM 1180 O O . MET A 1 149 ? -9.168 -2.071 13.087 1.00 87.69 149 MET A O 1
ATOM 1184 N N . MET A 1 150 ? -7.723 -0.448 12.518 1.00 86.19 150 MET A N 1
ATOM 1185 C CA . MET A 1 150 ? -7.570 0.085 13.876 1.00 86.19 150 MET A CA 1
ATOM 1186 C C . MET A 1 150 ? -8.888 0.661 14.409 1.00 86.19 150 MET A C 1
ATOM 1188 O O . MET A 1 150 ? -9.258 0.380 15.548 1.00 86.19 150 MET A O 1
ATOM 1192 N N . ILE A 1 151 ? -9.618 1.409 13.575 1.00 92.94 151 ILE A N 1
ATOM 1193 C CA . ILE A 1 151 ? -10.925 1.977 13.926 1.00 92.94 151 ILE A CA 1
ATOM 1194 C C . ILE A 1 151 ? -11.937 0.866 14.227 1.00 92.94 151 ILE A C 1
ATOM 1196 O O . ILE A 1 151 ? -12.642 0.947 15.230 1.00 92.94 151 ILE A O 1
ATOM 1200 N N . GLU A 1 152 ? -11.996 -0.186 13.405 1.00 94.94 152 GLU A N 1
ATOM 1201 C CA . GLU A 1 152 ? -12.938 -1.292 13.625 1.00 94.94 152 GLU A CA 1
ATOM 1202 C C . GLU A 1 152 ? -12.638 -2.038 14.934 1.00 94.94 152 GLU A C 1
ATOM 1204 O O . GLU A 1 152 ? -13.546 -2.340 15.710 1.00 94.94 152 GLU A O 1
ATOM 1209 N N . LEU A 1 153 ? -11.358 -2.272 15.239 1.00 94.69 153 LEU A N 1
ATOM 1210 C CA . LEU A 1 153 ? -10.962 -2.894 16.502 1.00 94.69 153 LEU A CA 1
ATOM 1211 C C . LEU A 1 153 ? -11.280 -1.997 17.709 1.00 94.69 153 LEU A C 1
ATOM 1213 O O . LEU A 1 153 ? -11.736 -2.480 18.747 1.00 94.69 153 LEU A O 1
ATOM 1217 N N . GLU A 1 154 ? -11.062 -0.686 17.593 1.00 95.81 154 GLU A N 1
ATOM 1218 C CA . GLU A 1 154 ? -11.413 0.262 18.650 1.00 95.81 154 GLU A CA 1
ATOM 1219 C C . GLU A 1 154 ? -12.929 0.353 18.861 1.00 95.81 154 GLU A C 1
ATOM 1221 O O . GLU A 1 154 ? -13.390 0.409 20.005 1.00 95.81 154 GLU A O 1
ATOM 1226 N N . LYS A 1 155 ? -13.710 0.298 17.781 1.00 97.44 155 LYS A N 1
ATOM 1227 C CA . LYS A 1 155 ? -15.170 0.234 17.837 1.00 97.44 155 LYS A CA 1
ATOM 1228 C C . LYS A 1 155 ? -15.634 -1.005 18.600 1.00 97.44 155 LYS A C 1
ATOM 1230 O O . LYS A 1 155 ? -16.399 -0.859 19.551 1.00 97.44 155 LYS A O 1
ATOM 1235 N N . GLN A 1 156 ? -15.109 -2.188 18.273 1.00 97.31 156 GLN A N 1
ATOM 1236 C CA . GLN A 1 156 ? -15.407 -3.425 19.010 1.00 97.31 156 GLN A CA 1
ATOM 1237 C C . GLN A 1 156 ? -15.030 -3.311 20.494 1.00 97.31 156 GLN A C 1
ATOM 1239 O O . GLN A 1 156 ? -15.800 -3.700 21.373 1.00 97.31 156 GLN A O 1
ATOM 1244 N N . ARG A 1 157 ? -13.868 -2.715 20.795 1.00 97.50 157 ARG A N 1
ATOM 1245 C CA . ARG A 1 157 ? -13.433 -2.449 22.174 1.00 97.50 157 ARG A CA 1
ATOM 1246 C C . ARG A 1 157 ? -14.422 -1.544 22.918 1.00 97.50 157 ARG A C 1
ATOM 1248 O O . ARG A 1 157 ? -14.704 -1.783 24.091 1.00 97.50 157 ARG A O 1
ATOM 1255 N N . MET A 1 158 ? -14.940 -0.510 22.257 1.00 97.31 158 MET A N 1
ATOM 1256 C CA . MET A 1 158 ? -15.915 0.412 22.839 1.00 97.31 158 MET A CA 1
ATOM 1257 C C . MET A 1 158 ? -17.290 -0.241 23.028 1.00 97.31 158 MET A C 1
ATOM 1259 O O . MET A 1 158 ? -17.925 -0.016 24.056 1.00 97.31 158 MET A O 1
ATOM 1263 N N . GLU A 1 159 ? -17.750 -1.047 22.071 1.00 97.69 159 GLU A N 1
ATOM 1264 C CA . GLU A 1 159 ? -19.016 -1.788 22.160 1.00 97.69 159 GLU A CA 1
ATOM 1265 C C . GLU A 1 159 ? -19.000 -2.787 23.320 1.00 97.69 159 GLU A C 1
ATOM 1267 O O . GLU A 1 159 ? -19.918 -2.780 24.137 1.00 97.69 159 GLU A O 1
ATOM 1272 N N . ALA A 1 160 ? -17.917 -3.552 23.478 1.00 98.00 160 ALA A N 1
ATOM 1273 C CA . ALA A 1 160 ? -17.757 -4.459 24.613 1.00 98.00 160 ALA A CA 1
ATOM 1274 C C . ALA A 1 160 ? -17.760 -3.714 25.961 1.00 98.00 160 ALA A C 1
ATOM 1276 O O . ALA A 1 160 ? -18.379 -4.165 26.923 1.00 98.00 160 ALA A O 1
ATOM 1277 N N . ALA A 1 161 ? -17.111 -2.547 26.036 1.00 97.75 161 ALA A N 1
ATOM 1278 C CA . ALA A 1 161 ? -17.113 -1.729 27.248 1.00 97.75 161 ALA A CA 1
ATOM 1279 C C . ALA A 1 161 ? -18.513 -1.184 27.587 1.00 97.75 161 ALA A C 1
ATOM 1281 O O . ALA A 1 161 ? -18.905 -1.185 28.753 1.00 97.75 161 ALA A O 1
ATOM 1282 N N . LYS A 1 162 ? -19.280 -0.752 26.575 1.00 98.12 162 LYS A N 1
ATOM 1283 C CA . LYS A 1 162 ? -20.672 -0.303 26.746 1.00 98.12 162 LYS A CA 1
ATOM 1284 C C . LYS A 1 162 ? -21.576 -1.435 27.222 1.00 98.12 162 LYS A C 1
ATOM 1286 O O . LYS A 1 162 ? -22.380 -1.214 28.121 1.00 98.12 162 LYS A O 1
ATOM 1291 N N . GLU A 1 163 ? -21.424 -2.624 26.646 1.00 98.19 163 GLU A N 1
ATOM 1292 C CA . GLU A 1 163 ? -22.194 -3.809 27.032 1.00 98.19 163 GLU A CA 1
ATOM 1293 C C . GLU A 1 163 ? -21.939 -4.180 28.499 1.00 98.19 163 GLU A C 1
ATOM 1295 O O . GLU A 1 163 ? -22.880 -4.377 29.264 1.00 98.19 163 GLU A O 1
ATOM 1300 N N . ILE A 1 164 ? -20.675 -4.177 28.933 1.00 98.06 164 ILE A N 1
ATOM 1301 C CA . ILE A 1 164 ? -20.317 -4.444 30.334 1.00 98.06 164 ILE A CA 1
ATOM 1302 C C . ILE A 1 164 ? -20.931 -3.397 31.276 1.00 98.06 164 ILE A C 1
ATOM 1304 O O . ILE A 1 164 ? -21.445 -3.751 32.339 1.00 98.06 164 ILE A O 1
ATOM 1308 N N . GLU A 1 165 ? -20.911 -2.114 30.908 1.00 97.19 165 GLU A N 1
ATOM 1309 C CA . GLU A 1 165 ? -21.477 -1.059 31.756 1.00 97.19 165 GLU A CA 1
ATOM 1310 C C . GLU A 1 165 ? -23.012 -1.125 31.815 1.00 97.19 165 GLU A C 1
ATOM 1312 O O . GLU A 1 165 ? -23.601 -0.914 32.877 1.00 97.19 165 GLU A O 1
ATOM 1317 N N . LEU A 1 166 ? -23.670 -1.501 30.712 1.00 97.81 166 LEU A N 1
ATOM 1318 C CA . LEU A 1 166 ? -25.111 -1.756 30.690 1.00 97.81 166 LEU A CA 1
ATOM 1319 C C . LEU A 1 166 ? -25.474 -2.922 31.616 1.00 97.81 166 LEU A C 1
ATOM 1321 O O . LEU A 1 166 ? -26.382 -2.801 32.439 1.00 97.81 166 LEU A O 1
ATOM 1325 N N . GLN A 1 167 ? -24.730 -4.027 31.528 1.00 97.94 167 GLN A N 1
ATOM 1326 C CA . GLN A 1 167 ? -24.913 -5.182 32.407 1.00 97.94 167 GLN A CA 1
ATOM 1327 C C . GLN A 1 167 ? -24.719 -4.800 33.877 1.00 97.94 167 GLN A C 1
ATOM 1329 O O . GLN A 1 167 ? -25.527 -5.173 34.730 1.00 97.94 167 GLN A O 1
ATOM 1334 N N . ARG A 1 168 ? -23.694 -3.997 34.182 1.00 98.00 168 ARG A N 1
ATOM 1335 C CA . ARG A 1 168 ? -23.453 -3.467 35.528 1.00 98.00 168 ARG A CA 1
ATOM 1336 C C . ARG A 1 168 ? -24.628 -2.631 36.036 1.00 98.00 168 ARG A C 1
ATOM 1338 O O . ARG A 1 168 ? -25.049 -2.819 37.178 1.00 98.00 168 ARG A O 1
ATOM 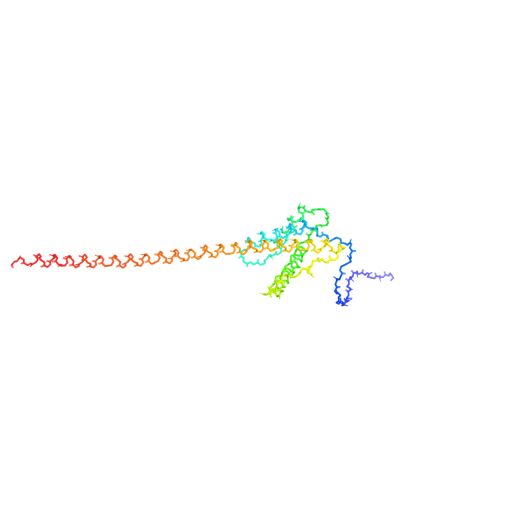1345 N N . MET A 1 169 ? -25.159 -1.727 35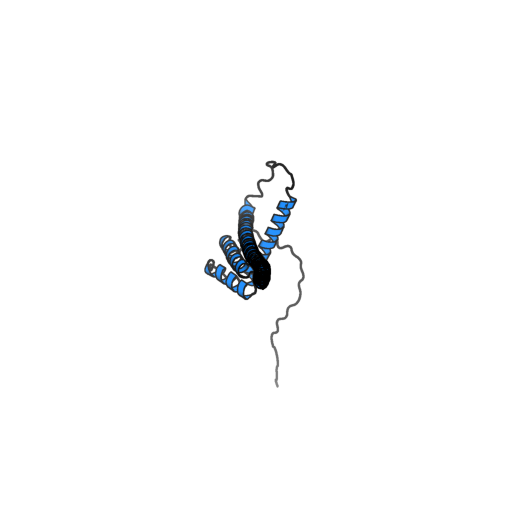.213 1.00 97.06 169 MET A N 1
ATOM 1346 C CA . MET A 1 169 ? -26.299 -0.885 35.580 1.00 97.06 169 MET A CA 1
ATOM 1347 C C . MET A 1 169 ? -27.561 -1.718 35.825 1.00 97.06 169 MET A C 1
ATOM 1349 O O . MET A 1 169 ? -28.235 -1.499 36.831 1.00 97.06 169 MET A O 1
ATOM 1353 N N . ASN A 1 170 ? -27.841 -2.705 34.968 1.00 96.94 170 ASN A N 1
ATOM 1354 C CA . ASN A 1 170 ? -28.979 -3.609 35.138 1.00 96.94 170 ASN A CA 1
ATOM 1355 C C . ASN A 1 170 ? -28.893 -4.377 36.461 1.00 96.94 170 ASN A C 1
ATOM 1357 O O . ASN A 1 170 ? -29.838 -4.333 37.241 1.00 96.94 170 ASN A O 1
ATOM 1361 N N . MET A 1 171 ? -27.740 -4.980 36.777 1.00 96.38 171 MET A N 1
ATOM 1362 C CA . MET A 1 171 ? -27.558 -5.702 38.045 1.00 96.38 171 MET A CA 1
ATOM 1363 C C . MET A 1 171 ? -27.788 -4.809 39.273 1.00 96.38 171 MET A C 1
ATOM 1365 O O . MET A 1 171 ? -28.393 -5.237 40.257 1.00 96.38 171 MET A O 1
ATOM 1369 N N . LEU A 1 172 ? -27.312 -3.561 39.233 1.00 97.06 172 LEU A N 1
ATOM 1370 C CA . LEU A 1 172 ? -27.517 -2.608 40.327 1.00 97.06 172 LEU A CA 1
ATOM 1371 C C . LEU A 1 172 ? -28.984 -2.185 40.450 1.00 97.06 172 LEU A C 1
ATOM 1373 O O . LEU A 1 172 ? -29.500 -2.080 41.565 1.00 97.06 172 LEU A O 1
ATOM 1377 N N . MET A 1 173 ? -29.655 -1.961 39.322 1.00 94.62 173 MET A N 1
ATOM 1378 C CA . MET A 1 173 ? -31.065 -1.587 39.287 1.00 94.62 173 MET A CA 1
ATOM 1379 C C . MET A 1 173 ? -31.962 -2.722 39.793 1.00 94.62 173 MET A C 1
ATOM 1381 O O . MET A 1 173 ? -32.833 -2.487 40.632 1.00 94.62 173 MET A O 1
ATOM 1385 N N . ASP A 1 174 ? -31.714 -3.955 39.350 1.00 95.50 174 ASP A N 1
ATOM 1386 C CA . ASP A 1 174 ? -32.455 -5.142 39.780 1.00 95.50 174 ASP A CA 1
ATOM 1387 C C . ASP A 1 174 ? -32.333 -5.347 41.295 1.00 95.50 174 ASP A C 1
ATOM 1389 O O . ASP A 1 174 ? -33.341 -5.504 41.990 1.00 95.50 174 ASP A O 1
ATOM 1393 N N . MET A 1 175 ? -31.116 -5.220 41.835 1.00 94.00 175 MET A N 1
ATOM 1394 C CA . MET A 1 175 ? -30.873 -5.302 43.276 1.00 94.00 175 MET A CA 1
ATOM 1395 C C . MET A 1 175 ? -31.640 -4.221 44.057 1.00 94.00 175 MET A C 1
ATOM 1397 O O . MET A 1 175 ? -32.244 -4.509 45.093 1.00 94.00 175 MET A O 1
ATOM 1401 N N . GLN A 1 176 ? -31.654 -2.972 43.578 1.00 93.06 176 GLN A N 1
ATOM 1402 C CA . GLN A 1 176 ? -32.411 -1.893 44.227 1.00 93.06 176 GLN A C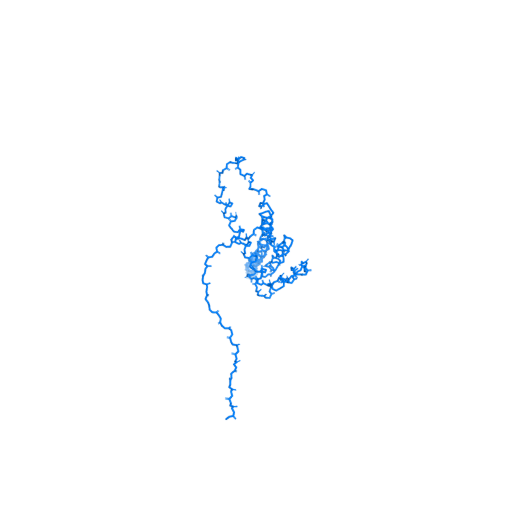A 1
ATOM 1403 C C . GLN A 1 176 ? -33.920 -2.154 44.194 1.00 93.06 176 GLN A C 1
ATOM 1405 O O . GLN A 1 176 ? -34.601 -1.991 45.212 1.00 93.06 176 GLN A O 1
ATOM 1410 N N . MET A 1 177 ? -34.439 -2.608 43.052 1.00 92.69 177 MET A N 1
ATOM 1411 C CA . MET A 1 177 ? -35.850 -2.952 42.887 1.00 92.69 177 MET A CA 1
ATOM 1412 C C . MET A 1 177 ? -36.283 -4.093 43.819 1.00 92.69 177 MET A C 1
ATOM 1414 O O . MET A 1 177 ? -37.369 -4.031 44.403 1.00 92.69 177 MET A O 1
ATOM 1418 N N . GLU A 1 178 ? -35.455 -5.121 44.013 1.00 90.19 178 GLU A N 1
ATOM 1419 C CA . GLU A 1 178 ? -35.728 -6.212 44.959 1.00 90.19 178 GLU A CA 1
ATOM 1420 C C . GLU A 1 178 ? -35.730 -5.752 46.421 1.00 90.19 178 GLU A C 1
ATOM 1422 O O . GLU A 1 178 ? -36.599 -6.155 47.210 1.00 90.19 178 GLU A O 1
ATOM 1427 N N . LEU A 1 179 ? -34.796 -4.870 46.787 1.00 88.12 179 LEU A N 1
ATOM 1428 C CA . LEU A 1 179 ? -34.746 -4.282 48.123 1.00 88.12 179 LEU A CA 1
ATOM 1429 C C . LEU A 1 179 ? -35.990 -3.434 48.408 1.00 88.12 179 LEU A C 1
ATOM 1431 O O . LEU A 1 179 ? -36.586 -3.571 49.479 1.00 88.12 179 LEU A O 1
ATOM 1435 N N . GLU A 1 180 ? -36.426 -2.598 47.465 1.00 85.81 180 GLU A N 1
ATOM 1436 C CA . GLU A 1 180 ? -37.649 -1.800 47.612 1.00 85.81 180 GLU A CA 1
ATOM 1437 C C . GLU A 1 180 ? -38.907 -2.678 47.709 1.00 85.81 180 GLU A C 1
ATOM 1439 O O . GLU A 1 180 ? -39.733 -2.471 48.605 1.00 85.81 180 GLU A O 1
ATOM 1444 N N . LYS A 1 181 ? -39.024 -3.734 46.888 1.00 87.88 181 LYS A N 1
ATOM 1445 C CA . LYS A 1 181 ? -40.106 -4.733 47.010 1.00 87.88 181 LYS A CA 1
ATOM 1446 C C . LYS A 1 181 ? -40.126 -5.380 48.397 1.00 87.88 181 LYS A C 1
ATOM 1448 O O . LYS A 1 181 ? -41.184 -5.476 49.024 1.00 87.88 181 LYS A O 1
ATOM 1453 N N . SER A 1 182 ? -38.959 -5.772 48.906 1.00 85.69 182 SER A N 1
ATOM 1454 C CA . SER A 1 182 ? -38.813 -6.400 50.224 1.00 85.69 182 SER A CA 1
ATOM 1455 C C . SER A 1 182 ? -39.173 -5.449 51.372 1.00 85.69 182 SER A C 1
ATOM 1457 O O . SER A 1 182 ? -39.823 -5.856 52.340 1.00 85.69 182 SER A O 1
ATOM 1459 N N . LYS A 1 183 ? -38.813 -4.161 51.263 1.00 81.94 183 LYS A N 1
ATOM 1460 C CA . LYS A 1 183 ? -39.220 -3.115 52.218 1.00 81.94 183 LYS A CA 1
ATOM 1461 C C . LYS A 1 183 ? -40.736 -2.909 52.207 1.00 81.94 183 LYS A C 1
ATOM 1463 O O . LYS A 1 183 ? -41.341 -2.839 53.279 1.00 81.94 183 LYS A O 1
ATOM 1468 N N . LEU A 1 184 ? -41.365 -2.848 51.029 1.00 74.62 184 LEU A N 1
ATOM 1469 C CA . LEU A 1 184 ? -42.821 -2.707 50.905 1.00 74.62 184 LEU A CA 1
ATOM 1470 C C . LEU A 1 184 ? -43.569 -3.929 51.466 1.00 74.62 184 LEU A C 1
ATOM 1472 O O . LEU A 1 184 ? -44.568 -3.769 52.170 1.00 74.62 184 LEU A O 1
ATOM 1476 N N . GLY A 1 185 ? -43.069 -5.140 51.201 1.00 74.69 185 GLY A N 1
ATOM 1477 C CA . GLY A 1 185 ? -43.614 -6.392 51.732 1.00 74.69 185 GLY A CA 1
ATOM 1478 C C . GLY A 1 185 ? -43.562 -6.456 53.260 1.00 74.69 185 GLY A C 1
ATOM 1479 O O . GLY A 1 185 ? -44.578 -6.735 53.898 1.00 74.69 185 GLY A O 1
ATOM 1480 N N . LYS A 1 186 ? -42.422 -6.090 53.867 1.00 77.38 186 LYS A N 1
ATOM 1481 C CA . LYS A 1 186 ? -42.285 -5.982 55.332 1.00 77.38 186 LYS A CA 1
ATOM 1482 C C . LYS A 1 186 ? -43.222 -4.931 55.932 1.00 77.38 186 LYS A C 1
ATOM 1484 O O . LYS A 1 186 ? -43.838 -5.197 56.961 1.00 77.38 186 LYS A O 1
ATOM 1489 N N . ARG A 1 187 ? -43.388 -3.767 55.285 1.00 73.94 187 ARG A N 1
ATOM 1490 C CA . ARG A 1 187 ? -44.349 -2.733 55.725 1.00 73.94 187 ARG A CA 1
ATOM 1491 C C . ARG A 1 187 ? -45.796 -3.239 55.687 1.00 73.94 187 ARG A C 1
ATOM 1493 O O . ARG A 1 187 ? -46.538 -2.999 56.634 1.00 73.94 187 ARG A O 1
ATOM 1500 N N . ARG A 1 188 ? -46.191 -3.970 54.636 1.00 70.75 188 ARG A N 1
ATOM 1501 C CA . ARG A 1 188 ? -47.530 -4.582 54.531 1.00 70.75 188 ARG A CA 1
ATOM 1502 C C . ARG A 1 188 ? -47.766 -5.664 55.588 1.00 70.75 188 ARG A C 1
ATOM 1504 O O . ARG A 1 188 ? -48.820 -5.657 56.218 1.00 70.75 188 ARG A O 1
ATOM 1511 N N . ALA A 1 189 ? -46.790 -6.540 55.831 1.00 72.12 189 ALA A N 1
ATOM 1512 C CA . ALA A 1 189 ? -46.881 -7.566 56.874 1.00 72.12 189 ALA A CA 1
ATOM 1513 C C . ALA A 1 189 ? -47.005 -6.947 58.281 1.00 72.12 189 ALA A C 1
ATOM 1515 O O . ALA A 1 189 ? -47.866 -7.346 59.063 1.00 72.12 189 ALA A O 1
ATOM 1516 N N . ALA A 1 190 ? -46.218 -5.905 58.573 1.00 72.94 190 ALA A N 1
ATOM 1517 C CA . ALA A 1 190 ? -46.273 -5.179 59.844 1.00 72.94 190 ALA A CA 1
ATOM 1518 C C . ALA A 1 190 ? -47.595 -4.412 60.060 1.00 72.94 190 ALA A C 1
ATOM 1520 O O . ALA A 1 190 ? -48.040 -4.267 61.196 1.00 72.94 190 ALA A O 1
ATOM 1521 N N . ALA A 1 191 ? -48.243 -3.936 58.990 1.00 69.12 191 ALA A N 1
ATOM 1522 C CA . ALA A 1 191 ? -49.556 -3.292 59.067 1.00 69.12 191 ALA A CA 1
ATOM 1523 C C . ALA A 1 191 ? -50.706 -4.293 59.299 1.00 69.12 191 ALA A C 1
ATOM 1525 O O . ALA A 1 191 ? -51.713 -3.939 59.907 1.00 69.12 191 ALA A O 1
ATOM 1526 N N . SER A 1 192 ? -50.560 -5.541 58.840 1.00 65.94 192 SER A N 1
ATOM 1527 C CA . SER A 1 192 ? -51.581 -6.588 58.990 1.00 65.94 192 SER A CA 1
ATOM 1528 C C . SER A 1 192 ? -51.590 -7.221 60.392 1.00 65.94 192 SER A C 1
ATOM 1530 O O . SER A 1 192 ? -52.652 -7.562 60.900 1.00 65.94 192 SER A O 1
ATOM 1532 N N . GLY A 1 193 ? -50.436 -7.288 61.069 1.00 62.56 193 GLY A N 1
ATOM 1533 C CA . GLY A 1 193 ? -50.301 -7.852 62.423 1.00 62.56 193 GLY A CA 1
ATOM 1534 C C . GLY A 1 193 ? -50.780 -6.967 63.585 1.00 62.56 193 GLY A C 1
ATOM 1535 O O . GLY A 1 193 ? -50.614 -7.352 64.735 1.00 62.56 193 GLY A O 1
ATOM 1536 N N . LYS A 1 194 ? -51.351 -5.782 63.319 1.00 60.41 194 LYS A N 1
ATOM 1537 C CA . LYS A 1 194 ? -51.800 -4.814 64.345 1.00 60.41 194 LYS A CA 1
ATOM 1538 C C . LYS A 1 194 ? -53.314 -4.824 64.621 1.00 60.41 194 LYS A C 1
ATOM 1540 O O . LYS A 1 194 ? -53.810 -3.927 65.295 1.00 60.41 194 LYS A O 1
ATOM 1545 N N . LYS A 1 195 ? -54.049 -5.814 64.103 1.00 55.97 195 LYS A N 1
ATOM 1546 C CA . LYS A 1 195 ? -55.453 -6.083 64.456 1.00 55.97 195 LYS A CA 1
ATOM 1547 C C . LYS A 1 195 ? -55.533 -7.326 65.345 1.00 55.97 195 LYS A C 1
ATOM 1549 O O . LYS A 1 195 ? -55.762 -8.407 64.818 1.00 55.97 195 LYS A O 1
ATOM 1554 N N . LEU A 1 196 ? -55.329 -7.173 66.649 1.00 43.53 196 LEU A N 1
ATOM 1555 C CA . LEU A 1 196 ? -55.814 -8.081 67.695 1.00 43.53 196 LEU A CA 1
ATOM 1556 C C . LEU A 1 196 ? -55.785 -7.343 69.033 1.00 43.53 196 LEU A C 1
ATOM 1558 O O . LEU A 1 196 ? -54.754 -6.684 69.297 1.00 43.53 196 LEU A O 1
#

InterPro domains:
  IPR044822 Myb/SANT-like DNA-binding domain 4 [PF13837] (30-95)
  IPR044823 Trihelix transcription factor ASIL1/2-like [PTHR31307] (11-96)

Radius of gyration: 35.14 Å; chains: 1; bounding box: 108×82×92 Å

Secondary structure (DSSP, 8-state):
-----------------------PPTT---SS-HHHHHHHHHHHHHHHHHTSSSPPPHHHHHHHHHHHHHH--SSSPPPHHHHHHHHHHHHHHHHHHHHHHHHH-SS----S------TTSHHHHHHHHHHHHHHHHHHHHHHHHHHHHHHHHHHHHHHHHHHHHHHHHHHHHHHHHHHHHHHHHHHHHHHHTT--

Organism: Brassica carinata (NCBI:txid52824)

Foldseek 3Di:
DDDDDDDDDDDDDDDDDDDDDDPDDPPPDDPCDLVLLLLLLVLLLVLLLVVLPDDDDQVSLQVSQVSSCVVPVPDDRQHSVNSVVSVVVLVVVLVVVVVCVVVVCPPDDDDPPPDDDDPSCPPVVVSSVSSNVSNVVSVVVSVVSNVVVVVVVVVVVVVVVVVVVVVVVVVVVVVVVVVVVVVVVVVVVVVVVPDD

Sequence (196 aa):
MDTTPETQSKSQSQSGGGGGSHRLPPGREDWWSEDATATLIEAWGDRYVHLSRGNLRQNDWKEVADAVNSRHGNGRPKTDVQCKNRIDTLKKKYKILVLLREARFPNRPLEDEDLCPDPREGSSCRELARAILKLGEVYERIESAKQGMMIELEKQRMEAAKEIELQRMNMLMDMQMELEKSKLGKRRAAASGKKL

pLDDT: mean 76.0, std 21.51, range [28.75, 98.19]